Protein AF-A0A1Q7VAV1-F1 (afdb_monomer_lite)

pLDDT: mean 82.02, std 13.09, range [33.97, 98.19]

Radius of gyration: 19.64 Å; chains: 1; bounding box: 56×36×58 Å

Sequence (226 aa):
MKAYGKPTGQYEFQTQENGAQVTVKNLSYRGRVNGVVKSADFTMRNGKASRIEFWIQGDPGPTCLGYTCEPQSARAVFRELGKPKNMTANTDVICYQSEDGKSFLSAYLGHHGEADIDVAFLSDFPNCLHKTASTTKNSLSEWKTSESIHLGSSEEEVVKVYGKPTREEPVNAAKCCKYMIPGSRKGDHLPDFGQKVLFYEGMELHQTGFGIRNGRVSFIWISDSE

Secondary structure (DSSP, 8-state):
--SS-S-SEEEEEEEEETTEEEEEEEEEEEEEETTEEEEEEEEEETTEEEEEEEE-SPP---S-STT-PSS-BHHHHHHHH---TT--TT--EEEEEETTS--EEEEEEPTT-SSBEEEEEEESS---SSSPPEEESS-GGG-B-TT--BTT-BHHHHHHHH-S-SEEEE--HHHHHHHHSTT--TTPPPP---SEEEEEE-SSSEEEEEEEETTEEEEEEEEE--

Foldseek 3Di:
DPPFDAFPDKDWDWDDDPNDIKIWIKGWGWDDDPLQTKIWIFIDIPNHTDDIDIDSAWFLDFCDWQQLHVQGFLVSVCVQFNDDPPDDFPDQKAKAAEPVRQKIKMFGDDPVTRTGTQKIKIFRDQQEDPDDHDYGPDDSQCIAGPQRAGFFAFPVSRCSNGNQAPDKDFDDCVVCNVPGRHPDDPPDDDDPQATMWRWRRDPAQWIWIFGDHPRTGRMIMTGRHD

Structure (mmCIF, N/CA/C/O backbone):
data_AF-A0A1Q7VAV1-F1
#
_entry.id   AF-A0A1Q7VAV1-F1
#
loop_
_atom_site.group_PDB
_atom_site.id
_atom_site.type_symbol
_atom_site.label_atom_id
_atom_site.label_alt_id
_atom_site.label_comp_id
_atom_site.label_asym_id
_atom_site.label_entity_id
_atom_site.label_seq_id
_atom_site.pdbx_PDB_ins_code
_atom_site.Cartn_x
_atom_site.Cartn_y
_atom_site.Cartn_z
_atom_site.occupancy
_atom_site.B_iso_or_equiv
_atom_site.auth_seq_id
_atom_site.auth_comp_id
_atom_site.auth_asym_id
_atom_site.auth_atom_id
_atom_site.pdbx_PDB_model_num
ATOM 1 N N . MET A 1 1 ? 4.861 0.489 -35.550 1.00 33.97 1 MET A N 1
ATOM 2 C CA . MET A 1 1 ? 4.140 0.132 -34.309 1.00 33.97 1 MET A CA 1
ATOM 3 C C . MET A 1 1 ? 5.160 0.179 -33.171 1.00 33.97 1 MET A C 1
ATOM 5 O O . MET A 1 1 ? 6.090 -0.616 -33.202 1.00 33.97 1 MET A O 1
ATOM 9 N N . LYS A 1 2 ? 5.112 1.166 -32.261 1.00 39.75 2 LYS A N 1
ATOM 10 C CA . LYS A 1 2 ? 6.021 1.199 -31.096 1.00 39.75 2 LYS A CA 1
ATOM 11 C C . LYS A 1 2 ? 5.533 0.125 -30.123 1.00 39.75 2 LYS A C 1
ATOM 13 O O . LYS A 1 2 ? 4.529 0.340 -29.460 1.00 39.75 2 LYS A O 1
ATOM 18 N N . ALA A 1 3 ? 6.175 -1.043 -30.126 1.00 49.41 3 ALA A N 1
ATOM 19 C CA . ALA A 1 3 ? 5.752 -2.192 -29.318 1.00 49.41 3 ALA A CA 1
ATOM 20 C C . ALA A 1 3 ? 5.758 -1.892 -27.808 1.00 49.41 3 ALA A C 1
ATOM 22 O O . ALA A 1 3 ? 4.982 -2.475 -27.061 1.00 49.41 3 ALA A O 1
ATOM 23 N N . TYR A 1 4 ? 6.581 -0.932 -27.387 1.00 55.72 4 TYR A N 1
ATOM 24 C CA . TYR A 1 4 ? 6.646 -0.425 -26.026 1.00 55.72 4 TYR A CA 1
ATOM 25 C C . TYR A 1 4 ? 6.473 1.101 -26.060 1.00 55.72 4 TYR A C 1
ATOM 27 O O . TYR A 1 4 ? 6.997 1.766 -26.958 1.00 55.72 4 TYR A O 1
ATOM 35 N N . GLY A 1 5 ? 5.662 1.640 -25.145 1.00 64.62 5 GLY A N 1
ATOM 36 C CA . GLY A 1 5 ? 5.336 3.066 -25.043 1.00 64.62 5 GLY A CA 1
ATOM 37 C C . GLY A 1 5 ? 6.511 3.918 -24.547 1.00 64.62 5 GLY A C 1
ATOM 38 O O . GLY A 1 5 ? 7.640 3.782 -25.012 1.00 64.62 5 GLY A O 1
ATOM 39 N N . LYS A 1 6 ? 6.261 4.841 -23.612 1.00 70.06 6 LYS A N 1
ATOM 40 C CA . LYS A 1 6 ? 7.357 5.498 -22.879 1.00 70.06 6 LYS A CA 1
ATOM 41 C C . LYS A 1 6 ? 7.947 4.504 -21.862 1.00 70.06 6 LYS A C 1
ATOM 43 O O . LYS A 1 6 ? 7.171 3.732 -21.301 1.00 70.06 6 LYS A O 1
ATOM 48 N N . PRO A 1 7 ? 9.274 4.494 -21.641 1.00 67.69 7 PRO A N 1
ATOM 49 C CA . PRO A 1 7 ? 9.871 3.687 -20.581 1.00 67.69 7 PRO A CA 1
ATOM 50 C C . PRO A 1 7 ? 9.333 4.131 -19.217 1.00 67.69 7 PRO A C 1
ATOM 52 O O . PRO A 1 7 ? 9.108 5.323 -18.998 1.00 67.69 7 PRO A O 1
ATOM 55 N N . THR A 1 8 ? 9.110 3.166 -18.329 1.00 67.38 8 THR A N 1
ATOM 56 C CA . THR A 1 8 ? 8.701 3.388 -16.936 1.00 67.38 8 THR A CA 1
ATOM 57 C C . THR A 1 8 ? 9.896 3.666 -16.032 1.00 67.38 8 THR A C 1
ATOM 59 O O . THR A 1 8 ? 9.733 4.307 -15.004 1.00 67.38 8 THR A O 1
ATOM 62 N N . GLY A 1 9 ? 11.096 3.238 -16.437 1.00 67.12 9 GLY A N 1
ATOM 63 C CA . GLY A 1 9 ? 12.355 3.550 -15.768 1.00 67.12 9 GLY A CA 1
ATOM 64 C C . GLY A 1 9 ? 13.461 3.832 -16.781 1.00 67.12 9 GLY A C 1
ATOM 65 O O . GLY A 1 9 ? 13.493 3.251 -17.870 1.00 67.12 9 GLY A O 1
ATOM 66 N N . GLN A 1 10 ? 14.361 4.752 -16.442 1.00 81.69 10 GLN A N 1
ATOM 67 C CA . GLN A 1 10 ? 15.530 5.060 -17.257 1.00 81.69 10 GLN A CA 1
ATOM 68 C C . GLN A 1 10 ? 16.714 5.402 -16.357 1.00 81.69 10 GLN A C 1
ATOM 70 O O . GLN A 1 10 ? 16.634 6.331 -15.558 1.00 81.69 10 GLN A O 1
ATOM 75 N N . TYR A 1 11 ? 17.833 4.717 -16.575 1.00 79.75 11 TYR A N 1
ATOM 76 C CA . TYR A 1 11 ? 19.111 5.044 -15.950 1.00 79.75 11 TYR A CA 1
ATOM 77 C C . TYR A 1 11 ? 20.219 5.068 -17.003 1.00 79.75 11 TYR A C 1
ATOM 79 O O . TYR A 1 11 ? 20.216 4.270 -17.941 1.00 79.75 11 TYR A O 1
ATOM 87 N N . GLU A 1 12 ? 21.157 6.000 -16.871 1.00 87.69 12 GLU A N 1
ATOM 88 C CA . GLU A 1 12 ? 22.271 6.177 -17.800 1.00 87.69 12 GLU A CA 1
ATOM 89 C C . GLU A 1 12 ? 23.566 6.399 -17.024 1.00 87.69 12 GLU A C 1
ATOM 91 O O . GLU A 1 12 ? 23.600 7.175 -16.070 1.00 87.69 12 GLU A O 1
ATOM 96 N N . PHE A 1 13 ? 24.629 5.718 -17.444 1.00 83.25 13 PHE A N 1
ATOM 97 C CA . PHE A 1 13 ? 25.954 5.840 -16.854 1.00 83.25 13 PHE A CA 1
ATOM 98 C C . PHE A 1 13 ? 27.049 5.647 -17.906 1.00 83.25 13 PHE A C 1
ATOM 100 O O . PHE A 1 13 ? 26.834 5.088 -18.983 1.00 83.25 13 PHE A O 1
ATOM 107 N N . GLN A 1 14 ? 28.248 6.131 -17.589 1.00 89.12 14 GLN A N 1
ATOM 108 C CA . GLN A 1 14 ? 29.440 5.952 -18.414 1.00 89.12 14 GLN A CA 1
ATOM 109 C C . GLN A 1 14 ? 30.308 4.847 -17.811 1.00 89.12 14 GLN A C 1
ATOM 111 O O . GLN A 1 14 ? 30.524 4.822 -16.602 1.00 89.12 14 GLN A O 1
ATOM 116 N N . THR A 1 15 ? 30.833 3.960 -18.649 1.00 88.25 15 THR A N 1
ATOM 117 C CA . THR A 1 15 ? 31.803 2.927 -18.256 1.00 88.25 15 THR A CA 1
ATOM 118 C C . THR A 1 15 ? 32.971 2.889 -19.244 1.00 88.25 15 THR A C 1
ATOM 120 O O . THR A 1 15 ? 32.891 3.484 -20.320 1.00 88.25 15 THR A O 1
ATOM 123 N N . GLN A 1 16 ? 34.070 2.222 -18.893 1.00 86.38 16 GLN A N 1
ATOM 124 C CA . GLN A 1 16 ? 35.181 1.963 -19.810 1.00 86.38 16 GLN A CA 1
ATOM 125 C C . GLN A 1 16 ? 35.197 0.496 -20.226 1.00 86.38 16 GLN A C 1
ATOM 127 O O . GLN A 1 16 ? 35.237 -0.396 -19.384 1.00 86.38 16 GLN A O 1
ATOM 132 N N . GLU A 1 17 ? 35.225 0.248 -21.532 1.00 82.19 17 GLU A N 1
ATOM 133 C CA . GLU A 1 17 ? 35.364 -1.092 -22.099 1.00 82.19 17 GLU A CA 1
ATOM 134 C C . GLU A 1 17 ? 36.437 -1.067 -23.180 1.00 82.19 17 GLU A C 1
ATOM 136 O O . GLU A 1 17 ? 36.396 -0.242 -24.092 1.00 82.19 17 GLU A O 1
ATOM 141 N N . ASN A 1 18 ? 37.427 -1.957 -23.066 1.00 83.44 18 ASN A N 1
ATOM 142 C CA . ASN A 1 18 ? 38.563 -2.044 -23.990 1.00 83.44 18 ASN A CA 1
ATOM 143 C C . ASN A 1 18 ? 39.273 -0.693 -24.228 1.00 83.44 18 ASN A C 1
ATOM 145 O O . ASN A 1 18 ? 39.683 -0.384 -25.343 1.00 83.44 18 ASN A O 1
ATOM 149 N N . GLY A 1 19 ? 39.393 0.132 -23.181 1.00 83.75 19 GLY A N 1
ATOM 150 C CA . GLY A 1 19 ? 40.042 1.447 -23.248 1.00 83.75 19 GLY A CA 1
ATOM 151 C C . GLY A 1 19 ? 39.206 2.561 -23.893 1.00 83.75 19 GLY A C 1
ATOM 152 O O . GLY A 1 19 ? 39.683 3.690 -23.976 1.00 83.75 19 GLY A O 1
ATOM 153 N N . ALA A 1 20 ? 37.969 2.285 -24.315 1.00 84.50 20 ALA A N 1
ATOM 154 C CA . ALA A 1 20 ? 37.039 3.282 -24.836 1.00 84.50 20 ALA A CA 1
ATOM 155 C C . ALA A 1 20 ? 35.956 3.622 -23.804 1.00 84.50 20 ALA A C 1
ATOM 157 O O . ALA A 1 20 ? 35.483 2.755 -23.067 1.00 84.50 20 ALA A O 1
ATOM 158 N N . GLN A 1 21 ? 35.539 4.887 -23.772 1.00 88.31 21 GLN A N 1
ATOM 159 C CA . GLN A 1 21 ? 34.396 5.316 -22.972 1.00 88.31 21 GLN A CA 1
ATOM 160 C C . GLN A 1 21 ? 33.099 4.893 -23.673 1.00 88.31 21 GLN A C 1
ATOM 162 O O . GLN A 1 21 ? 32.892 5.182 -24.853 1.00 88.31 21 GLN A O 1
ATOM 167 N N . VAL A 1 22 ? 32.238 4.182 -22.951 1.00 88.50 22 VAL A N 1
ATOM 168 C CA . VAL A 1 22 ? 30.972 3.641 -23.446 1.00 88.50 22 VAL A CA 1
ATOM 169 C C . VAL A 1 22 ? 29.837 4.211 -22.613 1.00 88.50 22 VAL A C 1
ATOM 171 O O . VAL A 1 22 ? 29.819 4.080 -21.389 1.00 88.50 22 VAL A O 1
ATOM 174 N N . THR A 1 23 ? 28.854 4.799 -23.291 1.00 90.12 23 THR A N 1
ATOM 175 C CA . THR A 1 23 ? 27.597 5.195 -22.657 1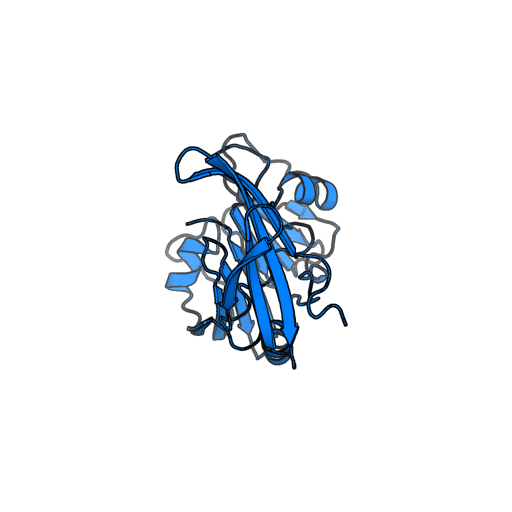.00 90.12 23 THR A CA 1
ATOM 176 C C . THR A 1 23 ? 26.675 3.989 -22.594 1.00 90.12 23 THR A C 1
ATOM 178 O O . THR A 1 23 ? 26.311 3.425 -23.634 1.00 90.12 23 THR A O 1
ATOM 181 N N . VAL A 1 24 ? 26.288 3.609 -21.380 1.00 88.81 24 VAL A N 1
ATOM 182 C CA . VAL A 1 24 ? 25.316 2.551 -21.121 1.00 88.81 24 VAL A CA 1
ATOM 183 C C . VAL A 1 24 ? 24.032 3.189 -20.622 1.00 88.81 24 VAL A C 1
ATOM 185 O O . VAL A 1 24 ? 24.026 3.938 -19.649 1.00 88.81 24 VAL A O 1
ATOM 188 N N . LYS A 1 25 ? 22.928 2.879 -21.294 1.00 89.38 25 LYS A N 1
ATOM 189 C CA . LYS A 1 25 ? 21.596 3.349 -20.933 1.00 89.38 25 LYS A CA 1
ATOM 190 C C . LYS A 1 25 ? 20.668 2.159 -20.767 1.00 89.38 25 LYS A C 1
ATOM 192 O O . LYS A 1 25 ? 20.442 1.430 -21.726 1.00 89.38 25 LYS A O 1
ATOM 197 N N . ASN A 1 26 ? 20.113 1.985 -19.578 1.00 81.88 26 ASN A N 1
ATOM 198 C CA . ASN A 1 26 ? 19.073 1.000 -19.319 1.00 81.88 26 ASN A CA 1
ATOM 199 C C . ASN A 1 26 ? 17.699 1.653 -19.470 1.00 81.88 26 ASN A C 1
ATOM 201 O O . ASN A 1 26 ? 17.439 2.731 -18.929 1.00 81.88 26 ASN A O 1
ATOM 205 N N . LEU A 1 27 ? 16.840 1.005 -20.253 1.00 81.12 27 LEU A N 1
ATOM 206 C CA . LEU A 1 27 ? 15.451 1.387 -20.465 1.00 81.12 27 LEU A CA 1
ATOM 207 C C . LEU A 1 27 ? 14.562 0.262 -19.953 1.00 81.12 27 LEU A C 1
ATOM 209 O O . LEU A 1 27 ? 14.557 -0.819 -20.539 1.00 81.12 27 LEU A O 1
ATOM 213 N N . SER A 1 28 ? 13.789 0.548 -18.915 1.00 73.31 28 SER A N 1
ATOM 214 C CA . SER A 1 28 ? 12.822 -0.388 -18.354 1.00 73.31 28 SER A CA 1
ATOM 215 C C . SER A 1 28 ? 11.433 -0.037 -18.858 1.00 73.31 28 SER A C 1
ATOM 217 O O . SER A 1 28 ? 10.990 1.113 -18.775 1.00 73.31 28 SER A O 1
ATOM 219 N N . TYR A 1 29 ? 10.732 -1.029 -19.389 1.00 73.19 29 TYR A N 1
ATOM 220 C CA . TYR A 1 29 ? 9.358 -0.898 -19.850 1.00 73.19 29 TYR A CA 1
ATOM 221 C C . TYR A 1 29 ? 8.477 -1.855 -19.070 1.00 73.19 29 TYR A C 1
ATOM 223 O O . TYR A 1 29 ? 8.621 -3.062 -19.224 1.00 73.19 29 TYR A O 1
ATOM 231 N N . ARG A 1 30 ? 7.521 -1.329 -18.305 1.00 69.56 30 ARG A N 1
ATOM 232 C CA . ARG A 1 30 ? 6.392 -2.103 -17.783 1.00 69.56 30 ARG A CA 1
ATOM 233 C C . ARG A 1 30 ? 5.191 -1.913 -18.709 1.00 69.56 30 ARG A C 1
ATOM 235 O O . ARG A 1 30 ? 4.861 -0.792 -19.096 1.00 69.56 30 ARG A O 1
ATOM 242 N N . GLY A 1 31 ? 4.546 -3.003 -19.104 1.00 63.12 31 GLY A N 1
ATOM 243 C CA . GLY A 1 31 ? 3.363 -2.951 -19.959 1.00 63.12 31 GLY A CA 1
ATOM 244 C C . GLY A 1 31 ? 2.511 -4.204 -19.839 1.00 63.12 31 GLY A C 1
ATOM 245 O O . GLY A 1 31 ? 2.906 -5.178 -19.210 1.00 63.12 31 GLY A O 1
ATOM 246 N N . ARG A 1 32 ? 1.329 -4.192 -20.460 1.00 59.22 32 ARG A N 1
ATOM 247 C CA . ARG A 1 32 ? 0.442 -5.360 -20.514 1.00 59.22 32 ARG A CA 1
ATOM 248 C C . ARG A 1 32 ? 0.427 -5.951 -21.914 1.00 59.22 32 ARG A C 1
ATOM 250 O O . ARG A 1 32 ? 0.178 -5.238 -22.883 1.00 59.22 32 ARG A O 1
ATOM 257 N N . VAL A 1 33 ? 0.623 -7.262 -22.017 1.00 55.81 33 VAL A N 1
ATOM 258 C CA . VAL A 1 33 ? 0.409 -8.023 -23.254 1.00 55.81 33 VAL A CA 1
ATOM 259 C C . VAL A 1 33 ? -0.588 -9.130 -22.945 1.00 55.81 33 VAL A C 1
ATOM 261 O O . VAL A 1 33 ? -0.292 -10.020 -22.154 1.00 55.81 33 VAL A O 1
ATOM 264 N N . ASN A 1 34 ? -1.775 -9.064 -23.555 1.00 52.69 34 ASN A N 1
ATOM 265 C CA . ASN A 1 34 ? -2.886 -9.996 -23.313 1.00 52.69 34 ASN A CA 1
ATOM 266 C C . ASN A 1 34 ? -3.282 -10.116 -21.828 1.00 52.69 34 ASN A C 1
ATOM 268 O O . ASN A 1 34 ? -3.538 -11.208 -21.336 1.00 52.69 34 ASN A O 1
ATOM 272 N N . GLY A 1 35 ? -3.293 -8.994 -21.100 1.00 49.06 35 GLY A N 1
ATOM 273 C CA . GLY A 1 35 ? -3.663 -8.963 -19.678 1.00 49.06 35 GLY A CA 1
ATOM 274 C C . GLY A 1 35 ? -2.573 -9.439 -18.714 1.00 49.06 35 GLY A C 1
ATOM 275 O O . GLY A 1 35 ? -2.755 -9.325 -17.511 1.00 49.06 35 GLY A O 1
ATOM 276 N N . VAL A 1 36 ? -1.428 -9.905 -19.219 1.00 49.44 36 VAL A N 1
ATOM 277 C CA . VAL A 1 36 ? -0.262 -10.252 -18.399 1.00 49.44 36 VAL A CA 1
ATOM 278 C C . VAL A 1 36 ? 0.687 -9.064 -18.374 1.00 49.44 36 VAL A C 1
ATOM 280 O O . VAL A 1 36 ? 1.053 -8.537 -19.433 1.00 49.44 36 VAL A O 1
ATOM 283 N N . VAL A 1 37 ? 1.072 -8.637 -17.174 1.00 55.97 37 VAL A N 1
ATOM 284 C CA . VAL A 1 37 ? 2.112 -7.625 -17.005 1.00 55.97 37 VAL A CA 1
ATOM 285 C C . VAL A 1 37 ? 3.440 -8.238 -17.426 1.00 55.97 37 VAL A C 1
ATOM 287 O O . VAL A 1 37 ? 3.795 -9.338 -17.017 1.00 55.97 37 VAL A O 1
ATOM 290 N N . LYS A 1 38 ? 4.140 -7.542 -18.314 1.00 64.81 38 LYS A N 1
ATOM 291 C CA . LYS A 1 38 ? 5.472 -7.899 -18.782 1.00 64.81 38 LYS A CA 1
ATOM 292 C C . LYS A 1 38 ? 6.376 -6.713 -18.530 1.00 64.81 38 LYS A C 1
ATOM 294 O O . LYS A 1 38 ? 6.024 -5.591 -18.916 1.00 64.81 38 LYS A O 1
ATOM 299 N N . SER A 1 39 ? 7.534 -6.965 -17.938 1.00 71.25 39 SER A N 1
ATOM 300 C CA . SER A 1 39 ? 8.632 -6.014 -17.998 1.00 71.25 39 SER A CA 1
ATOM 301 C C . SER A 1 39 ? 9.635 -6.437 -19.064 1.00 71.25 39 SER A C 1
ATOM 303 O O . SER A 1 39 ? 9.854 -7.621 -19.337 1.00 71.25 39 SER A O 1
ATOM 305 N N . ALA A 1 40 ? 10.189 -5.440 -19.737 1.00 76.94 40 ALA A N 1
ATOM 306 C CA . ALA A 1 40 ? 11.287 -5.614 -20.662 1.00 76.94 40 ALA A CA 1
ATOM 307 C C . ALA A 1 40 ? 12.355 -4.574 -20.348 1.00 76.94 40 ALA A C 1
ATOM 309 O O . ALA A 1 40 ? 12.062 -3.375 -20.347 1.00 76.94 40 ALA A O 1
ATOM 310 N N . ASP A 1 41 ? 13.576 -5.038 -20.122 1.00 81.12 41 ASP A N 1
ATOM 311 C CA . ASP A 1 41 ? 14.738 -4.186 -19.917 1.00 81.12 41 ASP A CA 1
ATOM 312 C C . ASP A 1 41 ? 15.617 -4.215 -21.161 1.00 81.12 41 ASP A C 1
ATOM 314 O O . ASP A 1 41 ? 15.970 -5.275 -21.683 1.00 81.12 41 ASP A O 1
ATOM 318 N N . PHE A 1 42 ? 15.969 -3.031 -21.650 1.00 86.00 42 PHE A N 1
ATOM 319 C CA . PHE A 1 42 ? 16.868 -2.856 -22.781 1.00 86.00 42 PHE A CA 1
ATOM 320 C C . PHE A 1 42 ? 18.131 -2.161 -22.300 1.00 86.00 42 PHE A C 1
ATOM 322 O O . PHE A 1 42 ? 18.100 -0.984 -21.935 1.00 86.00 42 PHE A O 1
ATOM 329 N N . THR A 1 43 ? 19.261 -2.858 -22.374 1.00 88.44 43 THR A N 1
ATOM 330 C CA . THR A 1 43 ? 20.572 -2.235 -22.195 1.00 88.44 43 THR A CA 1
ATOM 331 C C . THR A 1 43 ? 21.054 -1.712 -23.537 1.00 88.44 43 THR A C 1
ATOM 333 O O . THR A 1 43 ? 21.416 -2.474 -24.441 1.00 88.44 43 THR A O 1
ATOM 336 N N . MET A 1 44 ? 21.092 -0.39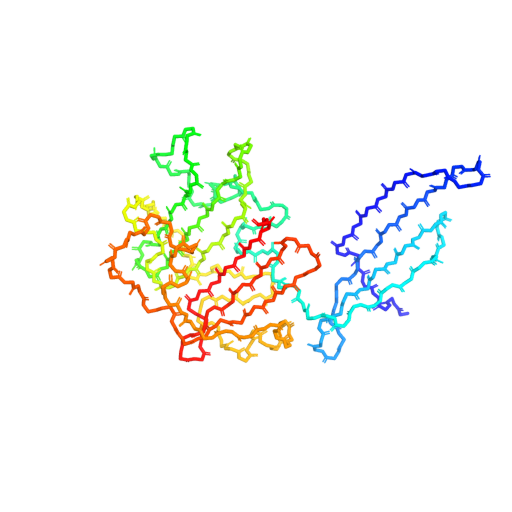5 -23.667 1.00 90.69 44 MET A N 1
ATOM 337 C CA . MET A 1 44 ? 21.612 0.320 -24.820 1.00 90.69 44 MET A CA 1
ATOM 338 C C . MET A 1 44 ? 23.085 0.665 -24.589 1.00 90.69 44 MET A C 1
ATOM 340 O O . MET A 1 44 ? 23.431 1.256 -23.572 1.00 90.69 44 MET A O 1
ATOM 344 N N . ARG A 1 45 ? 23.949 0.349 -25.551 1.00 88.88 45 ARG A N 1
ATOM 345 C CA . ARG A 1 45 ? 25.362 0.744 -25.589 1.00 88.88 45 ARG A CA 1
ATOM 346 C C . ARG A 1 45 ? 25.587 1.652 -26.781 1.00 88.88 45 ARG A C 1
ATOM 348 O O . ARG A 1 45 ? 25.317 1.247 -27.912 1.00 88.88 45 ARG A O 1
ATOM 355 N N . ASN A 1 46 ? 26.036 2.883 -26.538 1.00 86.88 46 ASN A N 1
ATOM 356 C CA . ASN A 1 46 ? 26.246 3.895 -27.582 1.00 86.88 46 ASN A CA 1
ATOM 357 C C . ASN A 1 46 ? 25.037 4.015 -28.538 1.00 86.88 46 ASN A C 1
ATOM 359 O O . ASN A 1 46 ? 25.174 4.036 -29.761 1.00 86.88 46 ASN A O 1
ATOM 363 N N . GLY A 1 47 ? 23.828 4.006 -27.966 1.00 83.00 47 GLY A N 1
ATOM 364 C CA . GLY A 1 47 ? 22.568 4.113 -28.708 1.00 83.00 47 GLY A CA 1
ATOM 365 C C . GLY A 1 47 ? 22.073 2.829 -29.390 1.00 83.00 47 GLY A C 1
ATOM 366 O O . GLY A 1 47 ? 21.022 2.870 -30.026 1.00 83.00 47 GLY A O 1
ATOM 367 N N . LYS A 1 48 ? 22.760 1.687 -29.250 1.00 87.31 48 LYS A N 1
ATOM 368 C CA . LYS A 1 48 ? 22.342 0.391 -2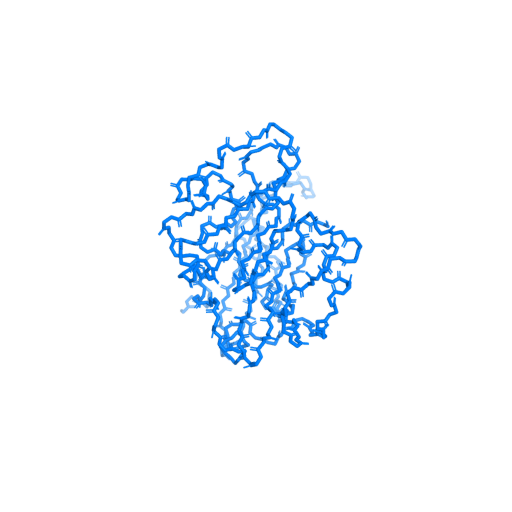9.821 1.00 87.31 48 LYS A CA 1
ATOM 369 C C . LYS A 1 48 ? 21.947 -0.605 -28.737 1.00 87.31 48 LYS A C 1
ATOM 371 O O . LYS A 1 48 ? 22.642 -0.717 -27.734 1.00 87.31 48 LYS A O 1
ATOM 376 N N . ALA A 1 49 ? 20.867 -1.356 -28.945 1.00 86.19 49 ALA A N 1
ATOM 377 C CA . ALA A 1 49 ? 20.481 -2.423 -28.024 1.00 86.19 49 ALA A CA 1
ATOM 378 C C . ALA A 1 49 ? 21.568 -3.509 -28.000 1.00 86.19 49 ALA A C 1
ATOM 380 O O . ALA A 1 49 ? 21.969 -4.019 -29.043 1.00 86.19 49 ALA A O 1
ATOM 381 N N . SER A 1 50 ? 22.050 -3.823 -26.803 1.00 89.38 50 SER A N 1
ATOM 382 C CA . SER A 1 50 ? 23.118 -4.799 -26.557 1.00 89.38 50 SER A CA 1
ATOM 383 C C . SER A 1 50 ? 22.652 -5.994 -25.732 1.00 89.38 50 SER A C 1
ATOM 385 O O . SER A 1 50 ? 23.208 -7.079 -25.858 1.00 89.38 50 SER A O 1
ATOM 387 N N . ARG A 1 51 ? 21.604 -5.805 -24.925 1.00 84.75 51 ARG A N 1
ATOM 388 C CA . ARG A 1 51 ? 20.924 -6.847 -24.159 1.00 84.75 51 ARG A CA 1
ATOM 389 C C . ARG A 1 51 ? 19.445 -6.499 -24.086 1.00 84.75 51 ARG A C 1
ATOM 391 O O . ARG A 1 51 ? 19.100 -5.324 -23.947 1.00 84.75 51 ARG A O 1
ATOM 398 N N . ILE A 1 52 ? 18.604 -7.518 -24.208 1.00 84.19 52 ILE A N 1
ATOM 399 C CA . ILE A 1 52 ? 17.165 -7.424 -23.980 1.00 84.19 52 ILE A CA 1
ATOM 400 C C . ILE A 1 52 ? 16.814 -8.528 -22.996 1.00 84.19 52 ILE A C 1
ATOM 402 O O . ILE A 1 52 ? 17.080 -9.698 -23.274 1.00 84.19 52 ILE A O 1
ATOM 406 N N . GLU A 1 53 ? 16.236 -8.155 -21.866 1.00 75.81 53 GLU A N 1
ATOM 407 C CA . GLU A 1 53 ? 15.713 -9.094 -20.882 1.00 75.81 53 GLU A CA 1
ATOM 408 C C . GLU A 1 53 ? 14.202 -8.972 -20.854 1.00 75.81 53 GLU A C 1
ATOM 410 O O . GLU A 1 53 ? 13.658 -7.875 -20.747 1.00 75.81 53 GLU A O 1
ATOM 415 N N . PHE A 1 54 ? 13.524 -10.106 -21.003 1.00 71.38 54 PHE A N 1
ATOM 416 C CA . PHE A 1 54 ? 12.081 -10.185 -20.860 1.00 71.38 54 PHE A CA 1
ATOM 417 C C . PHE A 1 54 ? 11.779 -10.900 -19.564 1.00 71.38 54 PHE A C 1
ATOM 419 O O . PHE A 1 54 ? 12.094 -12.083 -19.418 1.00 71.38 54 PHE A O 1
ATOM 426 N N . TRP A 1 55 ? 11.101 -10.207 -18.666 1.00 61.06 55 TRP A N 1
ATOM 427 C CA . TRP A 1 55 ? 10.603 -10.821 -17.457 1.00 61.06 55 TRP A CA 1
ATOM 428 C C . TRP A 1 55 ? 9.120 -11.096 -17.651 1.00 61.06 55 TRP A C 1
ATOM 430 O O . TRP A 1 55 ? 8.299 -10.211 -17.902 1.00 61.06 55 TRP A O 1
ATOM 440 N N . ILE A 1 56 ? 8.798 -12.383 -17.577 1.00 57.47 56 ILE A N 1
ATOM 441 C CA . ILE A 1 56 ? 7.429 -12.881 -17.413 1.00 57.47 56 ILE A CA 1
ATOM 442 C C . ILE A 1 56 ? 7.160 -13.113 -15.913 1.00 57.47 56 ILE A C 1
ATOM 444 O O . ILE A 1 56 ? 6.164 -13.732 -15.547 1.00 57.47 56 ILE A O 1
ATOM 448 N N . GLN A 1 57 ? 8.070 -12.667 -15.036 1.00 52.31 57 GLN A N 1
ATOM 449 C CA . GLN A 1 57 ? 7.808 -12.618 -13.603 1.00 52.31 57 GLN A CA 1
ATOM 450 C C . GLN A 1 57 ? 6.616 -11.690 -13.361 1.00 52.31 57 GLN A C 1
ATOM 452 O O . GLN A 1 57 ? 6.438 -10.710 -14.088 1.00 52.31 57 GLN A O 1
ATOM 457 N N . GLY A 1 58 ? 5.764 -12.080 -12.406 1.00 55.62 58 GLY A N 1
ATOM 458 C CA . GLY A 1 58 ? 4.555 -11.341 -12.053 1.00 55.62 58 GLY A CA 1
ATOM 459 C C . GLY A 1 58 ? 4.869 -9.869 -11.812 1.00 55.62 58 GLY A C 1
ATOM 460 O O . GLY A 1 58 ? 5.996 -9.526 -11.454 1.00 55.62 58 GLY A O 1
ATOM 461 N N . ASP A 1 59 ? 3.889 -8.998 -12.060 1.00 66.31 59 ASP A N 1
ATOM 462 C CA . ASP A 1 59 ? 4.025 -7.585 -11.706 1.00 66.31 59 ASP A CA 1
ATOM 463 C C . ASP A 1 59 ? 4.532 -7.504 -10.256 1.00 66.31 59 ASP A C 1
ATOM 465 O O . ASP A 1 59 ? 3.933 -8.165 -9.409 1.00 66.31 59 ASP A O 1
ATOM 469 N N . PRO A 1 60 ? 5.602 -6.752 -9.939 1.00 68.38 60 PRO A N 1
ATOM 470 C CA . PRO A 1 60 ? 6.037 -6.571 -8.551 1.00 68.38 60 PRO A CA 1
ATOM 471 C C . PRO A 1 60 ? 4.967 -5.884 -7.692 1.00 68.38 60 PRO A C 1
ATOM 473 O O . PRO A 1 60 ? 5.094 -5.826 -6.475 1.00 68.38 60 PRO A O 1
ATOM 476 N N . GLY A 1 61 ? 3.896 -5.404 -8.325 1.00 77.38 61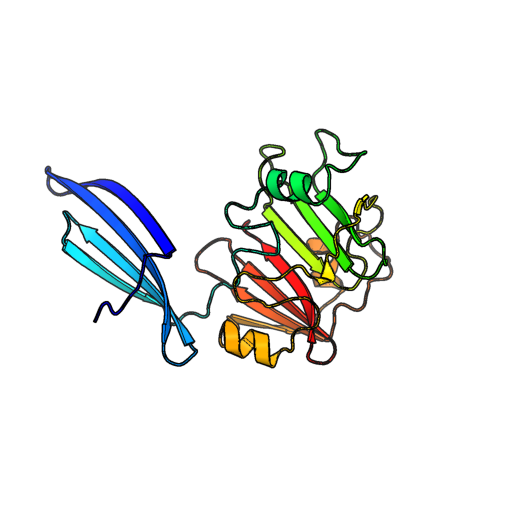 GLY A N 1
ATOM 477 C CA . GLY A 1 61 ? 2.784 -4.753 -7.679 1.00 77.38 61 GLY A CA 1
ATOM 478 C C . GLY A 1 61 ? 2.816 -3.244 -7.914 1.00 77.38 61 GLY A C 1
ATOM 479 O O . GLY A 1 61 ? 3.634 -2.723 -8.687 1.00 77.38 61 GLY A O 1
ATOM 480 N N . PRO A 1 62 ? 1.865 -2.530 -7.303 1.00 83.62 62 PRO A N 1
ATOM 481 C CA . PRO A 1 62 ? 1.797 -1.082 -7.351 1.00 83.62 62 PRO A CA 1
ATOM 482 C C . PRO A 1 62 ? 3.006 -0.424 -6.685 1.00 83.62 62 PRO A C 1
ATOM 484 O O . PRO A 1 62 ? 3.356 -0.739 -5.558 1.00 83.62 62 PRO A O 1
ATOM 487 N N . THR A 1 63 ? 3.540 0.610 -7.325 1.00 79.31 63 THR A N 1
ATOM 488 C CA . THR A 1 63 ? 4.564 1.498 -6.742 1.00 79.31 63 THR A CA 1
ATOM 489 C C . THR A 1 63 ? 3.959 2.748 -6.088 1.00 79.31 63 THR A C 1
ATOM 491 O O . THR A 1 63 ? 4.658 3.690 -5.722 1.00 79.31 63 THR A O 1
ATOM 494 N N . CYS A 1 64 ? 2.627 2.793 -6.001 1.00 81.94 64 CYS A N 1
ATOM 495 C CA . CYS A 1 64 ? 1.845 3.921 -5.515 1.00 81.94 64 CYS A CA 1
ATOM 496 C C . CYS A 1 64 ? 0.651 3.432 -4.704 1.00 81.94 64 CYS A C 1
ATOM 498 O O . CYS A 1 64 ? -0.089 2.556 -5.153 1.00 81.94 64 CYS A O 1
ATOM 500 N N . LEU A 1 65 ? 0.376 4.101 -3.586 1.00 85.94 65 LEU A N 1
ATOM 501 C CA . LEU A 1 65 ? -0.892 3.987 -2.872 1.00 85.94 65 LEU A CA 1
ATOM 502 C C . LEU A 1 65 ? -1.363 5.365 -2.414 1.00 85.94 65 LEU A C 1
ATOM 504 O O . LEU A 1 65 ? -0.789 5.981 -1.519 1.00 85.94 65 LEU A O 1
ATOM 508 N N . GLY A 1 66 ? -2.404 5.884 -3.064 1.00 87.25 66 GLY A N 1
ATOM 509 C CA . GLY A 1 66 ? -2.813 7.272 -2.877 1.00 87.25 66 GLY A CA 1
ATOM 510 C C . GLY A 1 66 ? -1.663 8.221 -3.216 1.00 87.25 66 GLY A C 1
ATOM 511 O O . GLY A 1 66 ? -1.338 8.408 -4.386 1.00 87.25 66 GLY A O 1
ATOM 512 N N . TYR A 1 67 ? -1.041 8.800 -2.190 1.00 81.31 67 TYR A N 1
ATOM 513 C CA . TYR A 1 67 ? 0.047 9.771 -2.341 1.00 81.31 67 TYR A CA 1
ATOM 514 C C . TYR A 1 67 ? 1.433 9.220 -1.968 1.00 81.31 67 TYR A C 1
ATOM 516 O O . TYR A 1 67 ? 2.408 9.971 -2.000 1.00 81.31 67 TYR A O 1
ATOM 524 N N . THR A 1 68 ? 1.544 7.927 -1.643 1.00 75.38 68 THR A N 1
ATOM 525 C CA . THR A 1 68 ? 2.821 7.238 -1.375 1.00 75.38 68 THR A CA 1
ATOM 526 C C . THR A 1 68 ? 3.375 6.610 -2.658 1.00 75.38 68 THR A C 1
ATOM 528 O O . THR A 1 68 ? 3.456 5.393 -2.781 1.00 75.38 68 THR A O 1
ATOM 531 N N . CYS A 1 69 ? 3.669 7.434 -3.662 1.00 71.62 69 CYS A N 1
ATOM 532 C CA . CYS A 1 69 ? 4.278 6.983 -4.919 1.00 71.62 69 CYS A CA 1
ATOM 533 C C . CYS A 1 69 ? 5.799 6.980 -4.844 1.00 71.62 69 CYS A C 1
ATOM 535 O O . CYS A 1 69 ? 6.339 7.921 -4.280 1.00 71.62 69 CYS A O 1
ATOM 537 N N . GLU A 1 70 ? 6.465 6.018 -5.486 1.00 64.94 70 GLU A N 1
ATOM 538 C CA . GLU A 1 70 ? 7.928 5.982 -5.619 1.00 64.94 70 GLU A CA 1
ATOM 539 C C . GLU A 1 70 ? 8.527 7.267 -6.250 1.00 64.94 70 GLU A C 1
ATOM 541 O O . GLU A 1 70 ? 8.079 7.693 -7.324 1.00 64.94 70 GLU A O 1
ATOM 546 N N . PRO A 1 71 ? 9.569 7.874 -5.635 1.00 63.47 71 PRO A N 1
ATOM 547 C CA . PRO A 1 71 ? 10.084 7.573 -4.293 1.00 63.47 71 PRO A CA 1
ATOM 548 C C . PRO A 1 71 ? 9.060 7.961 -3.216 1.00 63.47 71 PRO A C 1
ATOM 550 O O . PRO A 1 71 ? 8.614 9.114 -3.172 1.00 63.47 71 PRO A O 1
ATOM 553 N N . GLN A 1 72 ? 8.674 6.998 -2.365 1.00 72.00 72 GLN A N 1
ATOM 554 C CA . GLN A 1 72 ? 7.570 7.181 -1.422 1.00 72.00 72 GLN A CA 1
ATOM 555 C C . GLN A 1 72 ? 7.895 8.306 -0.445 1.00 72.00 72 GLN A C 1
ATOM 557 O O . GLN A 1 72 ? 8.776 8.171 0.395 1.00 72.00 72 GLN A O 1
ATOM 562 N N . SER A 1 73 ? 7.175 9.428 -0.536 1.00 77.44 73 SER A N 1
ATOM 563 C CA . SER A 1 73 ? 7.509 10.611 0.254 1.00 77.44 73 SER A CA 1
ATOM 564 C C . SER A 1 73 ? 6.526 10.883 1.387 1.00 77.44 73 SER A C 1
ATOM 566 O O . SER A 1 73 ? 5.352 11.194 1.159 1.00 77.44 73 SER A O 1
ATOM 568 N N . ALA A 1 74 ? 7.038 10.928 2.617 1.00 82.69 74 ALA A N 1
ATOM 569 C CA . ALA A 1 74 ? 6.279 11.371 3.785 1.00 82.69 74 ALA A CA 1
ATOM 570 C C . ALA A 1 74 ? 5.782 12.816 3.631 1.00 82.69 74 ALA A C 1
ATOM 572 O O . ALA A 1 74 ? 4.681 13.152 4.069 1.00 82.69 74 ALA A O 1
ATOM 573 N N . ARG A 1 75 ? 6.529 13.673 2.919 1.00 83.50 75 ARG A N 1
ATOM 574 C CA . ARG A 1 75 ? 6.105 15.054 2.627 1.00 83.50 75 ARG A CA 1
ATOM 575 C C . ARG A 1 75 ? 4.844 15.110 1.772 1.00 83.50 75 ARG A C 1
ATOM 577 O O . ARG A 1 75 ? 4.009 15.986 1.999 1.00 83.50 75 ARG A O 1
ATOM 584 N N . ALA A 1 76 ? 4.702 14.206 0.801 1.00 84.12 76 ALA A N 1
ATOM 585 C CA . ALA A 1 76 ? 3.493 14.126 -0.013 1.00 84.12 76 ALA A CA 1
ATOM 586 C C . ALA A 1 76 ? 2.290 13.741 0.858 1.00 84.12 76 ALA A C 1
ATOM 588 O O . ALA A 1 76 ? 1.264 14.412 0.801 1.00 84.12 76 ALA A O 1
ATOM 589 N N . VAL A 1 77 ? 2.454 12.756 1.746 1.00 88.00 77 VAL A N 1
ATOM 590 C CA . VAL A 1 77 ? 1.416 12.367 2.712 1.00 88.00 77 VAL A CA 1
ATOM 591 C C . VAL A 1 77 ? 1.057 13.519 3.653 1.00 88.00 77 VAL A C 1
ATOM 593 O O . VAL A 1 77 ? -0.122 13.803 3.843 1.00 88.00 77 VAL A O 1
ATOM 596 N N . PHE A 1 78 ? 2.040 14.240 4.201 1.00 89.88 78 PHE A N 1
ATOM 597 C CA . PHE A 1 78 ? 1.789 15.365 5.111 1.00 89.88 78 PHE A CA 1
ATOM 598 C C . PHE A 1 78 ? 1.075 16.537 4.451 1.00 89.88 78 PHE A C 1
ATOM 600 O O . PHE A 1 78 ? 0.298 17.218 5.117 1.00 89.88 78 PHE A O 1
ATOM 607 N N . ARG A 1 79 ? 1.328 16.790 3.164 1.00 88.44 79 ARG A N 1
ATOM 608 C CA . ARG A 1 79 ? 0.617 17.836 2.425 1.00 88.44 79 ARG A CA 1
ATOM 609 C C . ARG A 1 79 ? -0.876 17.528 2.325 1.00 88.44 79 ARG A C 1
ATOM 611 O O . ARG A 1 79 ? -1.681 18.443 2.452 1.00 88.44 79 ARG A O 1
ATOM 618 N N . GLU A 1 80 ? -1.224 16.261 2.131 1.00 89.50 80 GLU A N 1
ATOM 619 C CA . GLU A 1 80 ? -2.609 15.843 1.902 1.00 89.50 80 GLU A CA 1
ATOM 620 C C . GLU A 1 80 ? -3.359 15.541 3.200 1.00 89.50 80 GLU A C 1
ATOM 622 O O . GLU A 1 80 ? -4.518 15.914 3.347 1.00 89.50 80 GLU A O 1
ATOM 627 N N . LEU A 1 81 ? -2.709 14.875 4.157 1.00 91.12 81 LEU A N 1
ATOM 628 C CA . LEU A 1 81 ? -3.337 14.420 5.402 1.00 91.12 81 LEU A CA 1
ATOM 629 C C . LEU A 1 81 ? -3.031 15.317 6.609 1.00 91.12 81 LEU A C 1
ATOM 631 O O . LEU A 1 81 ? -3.620 15.136 7.674 1.00 91.12 81 LEU A O 1
ATOM 635 N N . GLY A 1 82 ? -2.109 16.270 6.458 1.00 89.50 82 GLY A N 1
ATOM 636 C CA . GLY A 1 82 ? -1.543 17.051 7.555 1.00 89.50 82 GLY A CA 1
ATOM 637 C C . GLY A 1 82 ? -0.431 16.303 8.300 1.00 89.50 82 GLY A C 1
ATOM 638 O O . GLY A 1 82 ? -0.467 15.081 8.454 1.00 89.50 82 GLY A O 1
ATOM 639 N N . LYS A 1 83 ? 0.574 17.035 8.799 1.00 88.44 83 LYS A N 1
ATOM 640 C CA . LYS A 1 83 ? 1.628 16.463 9.659 1.00 88.44 83 LYS A CA 1
ATOM 641 C C . LYS A 1 83 ? 1.025 16.056 11.020 1.00 88.44 83 LYS A C 1
ATOM 643 O O . LYS A 1 83 ? 0.311 16.871 11.614 1.00 88.44 83 LYS A O 1
ATOM 648 N N . PRO A 1 84 ? 1.313 14.852 11.554 1.00 87.12 84 PRO A N 1
ATOM 649 C CA . PRO A 1 84 ? 0.840 14.447 12.875 1.00 87.12 84 PRO A CA 1
ATOM 650 C C . PRO A 1 84 ? 1.338 15.406 13.962 1.00 87.12 84 PRO A C 1
ATOM 652 O O . PRO A 1 84 ? 2.522 15.738 14.013 1.00 87.12 84 PRO A O 1
ATOM 655 N N . LYS A 1 85 ? 0.449 15.834 14.868 1.00 82.31 85 LYS A N 1
ATOM 656 C CA . LYS A 1 85 ? 0.779 16.839 15.902 1.00 82.31 85 LYS A CA 1
ATOM 657 C C . LYS A 1 85 ? 1.859 16.380 16.886 1.00 82.31 85 LYS A C 1
ATOM 659 O O . LYS A 1 85 ? 2.614 17.205 17.383 1.00 82.31 85 LYS A O 1
ATOM 664 N N . ASN A 1 86 ? 1.931 15.077 17.151 1.00 79.62 86 ASN A N 1
ATOM 665 C CA . ASN A 1 86 ? 2.832 14.490 18.148 1.00 79.62 86 ASN A CA 1
ATOM 666 C C . ASN A 1 86 ? 4.122 13.933 17.528 1.00 79.62 86 ASN A C 1
ATOM 668 O O . ASN A 1 86 ? 4.810 13.127 18.151 1.00 79.62 86 ASN A O 1
ATOM 672 N N . MET A 1 87 ? 4.432 14.315 16.288 1.00 83.00 87 MET A N 1
ATOM 673 C CA . MET A 1 87 ? 5.622 13.837 15.601 1.00 83.00 87 MET A CA 1
ATOM 674 C C . MET A 1 87 ? 6.875 14.483 16.206 1.00 83.00 87 MET A C 1
ATOM 676 O O . MET A 1 87 ? 7.027 15.703 16.215 1.00 83.00 87 MET A O 1
ATOM 680 N N . THR A 1 88 ? 7.773 13.646 16.715 1.00 80.56 88 THR A N 1
ATOM 681 C CA . THR A 1 88 ? 9.105 14.017 17.217 1.00 80.56 88 THR A CA 1
ATOM 682 C C . THR A 1 88 ? 10.200 13.558 16.251 1.00 80.56 88 THR A C 1
ATOM 684 O O . THR A 1 88 ? 9.933 12.756 15.356 1.00 80.56 88 THR A O 1
ATOM 687 N N . ALA A 1 89 ? 11.443 13.997 16.470 1.00 75.94 89 ALA A N 1
ATOM 688 C CA . ALA A 1 89 ? 12.604 13.556 15.689 1.00 75.94 89 ALA A CA 1
ATOM 689 C C . ALA A 1 89 ? 12.844 12.030 15.726 1.00 75.94 89 ALA A C 1
ATOM 691 O O . ALA A 1 89 ? 13.467 11.496 14.819 1.00 75.94 89 ALA A O 1
ATOM 692 N N . ASN A 1 90 ? 12.315 11.329 16.738 1.00 76.56 90 ASN A N 1
ATOM 693 C CA . ASN A 1 90 ? 12.448 9.876 16.901 1.00 76.56 90 ASN A CA 1
ATOM 694 C C . ASN A 1 90 ? 11.209 9.108 16.411 1.00 76.56 90 ASN A C 1
ATOM 696 O O . ASN A 1 90 ? 11.008 7.955 16.787 1.00 76.56 90 ASN A O 1
ATOM 700 N N . THR A 1 91 ? 10.325 9.758 15.651 1.00 83.25 91 THR A N 1
ATOM 701 C CA . THR A 1 91 ? 9.126 9.096 15.130 1.00 83.25 91 THR A CA 1
ATOM 702 C C . THR A 1 91 ? 9.525 8.157 14.004 1.00 83.25 91 THR A C 1
ATOM 704 O O . THR A 1 91 ? 9.960 8.605 12.951 1.00 83.25 91 THR A O 1
ATOM 707 N N . ASP A 1 92 ? 9.354 6.863 14.243 1.00 85.88 92 ASP A N 1
ATOM 708 C CA . ASP A 1 92 ? 9.615 5.772 13.304 1.00 85.88 92 ASP A CA 1
ATOM 709 C C . ASP A 1 92 ? 8.397 5.438 12.436 1.00 85.88 92 ASP A C 1
ATOM 711 O O . ASP A 1 92 ? 8.527 4.874 11.355 1.00 85.88 92 ASP A O 1
ATOM 715 N N . VAL A 1 93 ? 7.201 5.788 12.912 1.00 89.44 93 VAL A N 1
ATOM 716 C CA . VAL A 1 93 ? 5.937 5.468 12.256 1.00 89.44 93 VAL A CA 1
ATOM 717 C C . VAL A 1 93 ? 4.918 6.585 12.428 1.00 89.44 93 VAL A C 1
ATOM 719 O O . VAL A 1 93 ? 4.743 7.135 13.519 1.00 89.44 93 VAL A O 1
ATOM 722 N N . ILE A 1 94 ? 4.199 6.885 11.353 1.00 91.12 94 ILE A N 1
ATOM 723 C CA . ILE A 1 94 ? 3.033 7.768 11.360 1.00 91.12 94 ILE A CA 1
ATOM 724 C C . ILE A 1 94 ? 1.761 6.943 11.188 1.00 91.12 94 ILE A C 1
ATOM 726 O O . ILE A 1 94 ? 1.737 5.976 10.434 1.00 91.12 94 ILE A O 1
ATOM 730 N N . CYS A 1 95 ? 0.704 7.334 11.897 1.00 93.56 95 CYS A N 1
ATOM 731 C CA . CYS A 1 95 ? -0.585 6.651 11.902 1.00 93.56 95 CYS A CA 1
ATOM 732 C C . CYS A 1 95 ? -1.697 7.655 11.597 1.00 93.56 95 CYS A C 1
ATOM 734 O O . CYS A 1 95 ? -1.757 8.717 12.225 1.00 93.56 95 CYS A O 1
ATOM 736 N N . TYR A 1 96 ? -2.602 7.299 10.692 1.00 94.88 96 TYR A N 1
ATOM 737 C CA . TYR A 1 96 ? -3.790 8.067 10.344 1.00 94.88 96 TYR A CA 1
ATOM 738 C C . TYR A 1 96 ? -5.043 7.208 10.399 1.00 94.88 96 TYR A C 1
ATOM 740 O O . TYR A 1 96 ? -5.010 6.009 10.125 1.00 94.88 96 TYR A O 1
ATOM 748 N N . GLN A 1 97 ? -6.157 7.862 10.698 1.00 95.69 97 GLN A N 1
ATOM 749 C CA . GLN A 1 97 ? -7.493 7.287 10.634 1.00 95.69 97 GLN A CA 1
ATOM 750 C C . GLN A 1 97 ? -8.420 8.274 9.923 1.00 95.69 97 GLN A C 1
ATOM 752 O O . GLN A 1 97 ? -8.374 9.476 10.197 1.00 95.69 97 GLN A O 1
ATOM 757 N N . SER A 1 98 ? -9.267 7.780 9.023 1.00 95.12 98 SER A N 1
ATOM 758 C CA . SER A 1 98 ? -10.337 8.592 8.437 1.00 95.12 98 SER A CA 1
ATOM 759 C C . SER A 1 98 ? -11.349 9.040 9.490 1.00 95.12 98 SER A C 1
ATOM 761 O O . SER A 1 98 ? -11.586 8.346 10.474 1.00 95.12 98 SER A O 1
ATOM 763 N N . GLU A 1 99 ? -11.968 10.201 9.281 1.00 94.25 99 GLU A N 1
ATOM 764 C CA . GLU A 1 99 ? -12.953 10.778 10.209 1.00 94.25 99 GLU A CA 1
ATOM 765 C C . GLU A 1 99 ? -14.165 9.864 10.468 1.00 94.25 99 GLU A C 1
ATOM 767 O O . GLU A 1 99 ? -14.700 9.848 11.574 1.00 94.25 99 GLU A O 1
ATOM 772 N N . ASP A 1 100 ? -14.553 9.039 9.491 1.00 93.50 100 ASP A N 1
ATOM 773 C CA . ASP A 1 100 ? -15.617 8.037 9.640 1.00 93.50 100 ASP A CA 1
ATOM 774 C C . ASP A 1 100 ? -15.200 6.794 10.449 1.00 93.50 100 ASP A C 1
ATOM 776 O O . ASP A 1 100 ? -16.027 5.929 10.748 1.00 93.50 100 ASP A O 1
ATOM 780 N N . GLY A 1 101 ? -13.915 6.700 10.788 1.00 91.88 101 GLY A N 1
ATOM 781 C CA . GLY A 1 101 ? -13.317 5.628 11.562 1.00 91.88 101 GLY A CA 1
ATOM 782 C C . GLY A 1 101 ? -13.152 4.297 10.829 1.00 91.88 101 GLY A C 1
ATOM 783 O O . GLY A 1 101 ? -12.861 3.308 11.500 1.00 91.88 101 GLY A O 1
ATOM 784 N N . LYS A 1 102 ? -13.328 4.242 9.501 1.00 93.75 102 LYS A N 1
ATOM 785 C CA . LYS A 1 102 ? -13.375 2.975 8.740 1.00 93.75 102 LYS A CA 1
ATOM 786 C C . LYS A 1 102 ? -12.094 2.609 8.006 1.00 93.75 102 LYS A C 1
ATOM 788 O O . LYS A 1 102 ? -11.961 1.476 7.557 1.00 93.75 102 LYS A O 1
ATOM 793 N N . SER A 1 103 ? -11.169 3.545 7.832 1.00 96.25 103 SER A N 1
ATOM 794 C CA . SER A 1 103 ? -9.926 3.296 7.100 1.00 96.25 103 SER A CA 1
ATOM 795 C C . SER A 1 103 ? -8.729 3.885 7.822 1.00 96.25 103 SER A C 1
ATOM 797 O O . SER A 1 103 ? -8.820 4.948 8.443 1.00 96.25 103 SER A O 1
ATOM 799 N N . PHE A 1 104 ? -7.616 3.164 7.749 1.00 95.75 104 PHE A N 1
ATOM 800 C CA . PHE A 1 104 ? -6.438 3.395 8.571 1.00 95.75 104 PHE A CA 1
ATOM 801 C C . PHE A 1 104 ? -5.179 3.269 7.724 1.00 95.75 104 PHE A C 1
ATOM 803 O O . PHE A 1 104 ? -5.042 2.324 6.949 1.00 95.75 104 PHE A O 1
ATOM 810 N N . LEU A 1 105 ? -4.257 4.212 7.889 1.00 95.00 105 LEU A N 1
ATOM 811 C CA . LEU A 1 105 ? -2.960 4.222 7.222 1.00 95.00 105 LEU A CA 1
ATOM 812 C C . LEU A 1 105 ? -1.869 4.253 8.286 1.00 95.00 105 LEU A C 1
ATOM 814 O O . LEU A 1 105 ? -1.848 5.160 9.116 1.00 95.00 105 LEU A O 1
ATOM 818 N N . SER A 1 106 ? -0.929 3.320 8.217 1.00 92.69 106 SER A N 1
ATOM 819 C CA . SER A 1 106 ? 0.339 3.419 8.929 1.00 92.69 106 SER A CA 1
ATOM 820 C C . SER A 1 106 ? 1.482 3.468 7.929 1.00 92.69 106 SER A C 1
ATOM 822 O O . SER A 1 106 ? 1.461 2.720 6.953 1.00 92.69 106 SER A O 1
ATOM 824 N N . ALA A 1 107 ? 2.476 4.318 8.167 1.00 90.69 107 ALA A N 1
ATOM 825 C CA . ALA A 1 107 ? 3.661 4.394 7.324 1.00 90.69 107 ALA A CA 1
ATOM 826 C C . ALA A 1 107 ? 4.939 4.458 8.166 1.00 90.69 107 ALA A C 1
ATOM 828 O O . ALA A 1 107 ? 5.025 5.285 9.077 1.00 90.69 107 ALA A O 1
ATOM 829 N N . TYR A 1 108 ? 5.907 3.587 7.873 1.00 88.19 108 TYR A N 1
ATOM 830 C CA . TYR A 1 108 ? 7.228 3.604 8.502 1.00 88.19 108 TYR A CA 1
ATOM 831 C C . TYR A 1 108 ? 8.126 4.611 7.788 1.00 88.19 108 TYR A C 1
ATOM 833 O O . TYR A 1 108 ? 8.193 4.628 6.560 1.00 88.19 108 TYR A O 1
ATOM 841 N N . LEU A 1 109 ? 8.781 5.468 8.566 1.00 86.19 109 LEU A N 1
ATOM 842 C CA . LEU A 1 109 ? 9.681 6.501 8.066 1.00 86.19 109 LEU A CA 1
ATOM 843 C C . LEU A 1 109 ? 11.111 5.961 7.977 1.00 86.19 109 LEU A C 1
ATOM 845 O O . LEU A 1 109 ? 11.588 5.322 8.918 1.00 86.19 109 LEU A O 1
ATOM 849 N N . GLY A 1 110 ? 11.803 6.285 6.886 1.00 75.19 110 GLY A N 1
ATOM 850 C CA . GLY A 1 110 ? 13.185 5.864 6.670 1.00 75.19 110 GLY A CA 1
ATOM 851 C C . GLY A 1 110 ? 14.182 6.434 7.686 1.00 75.19 110 GLY A C 1
ATOM 852 O O . GLY A 1 110 ? 14.013 7.533 8.229 1.00 75.19 110 GLY A O 1
ATOM 853 N N . HIS A 1 111 ? 15.274 5.696 7.920 1.00 61.94 111 HIS A N 1
ATOM 854 C CA . HIS A 1 111 ? 16.308 5.995 8.929 1.00 61.94 111 HIS A CA 1
ATOM 855 C C . HIS A 1 111 ? 17.055 7.333 8.738 1.00 61.94 111 HIS A C 1
ATOM 857 O O . HIS A 1 111 ? 17.741 7.785 9.656 1.00 61.94 111 HIS A O 1
ATOM 863 N N . HIS A 1 112 ? 16.909 7.997 7.586 1.00 54.31 112 HIS A N 1
ATOM 864 C CA . HIS A 1 112 ? 17.592 9.259 7.265 1.00 54.31 112 HIS A CA 1
ATOM 865 C C . HIS A 1 112 ? 16.734 10.528 7.417 1.00 54.31 112 HIS A C 1
ATOM 867 O O . HIS A 1 112 ? 17.198 11.623 7.101 1.00 54.31 112 HIS A O 1
ATOM 873 N N . GLY A 1 113 ? 15.539 10.410 8.005 1.00 48.56 113 GLY A N 1
ATOM 874 C CA . GLY A 1 113 ? 14.760 11.547 8.494 1.00 48.56 113 GLY A CA 1
ATOM 875 C C . GLY A 1 113 ? 13.725 12.088 7.505 1.00 48.56 113 GLY A C 1
ATOM 876 O O . GLY A 1 113 ? 14.043 12.425 6.374 1.00 48.56 113 GLY A O 1
ATOM 877 N N . GLU A 1 114 ? 12.485 12.200 7.998 1.00 56.81 114 GLU A N 1
ATOM 878 C CA . GLU A 1 114 ? 11.284 12.930 7.526 1.00 56.81 114 GLU A CA 1
ATOM 879 C C . GLU A 1 114 ? 10.880 12.927 6.030 1.00 56.81 114 GLU A C 1
ATOM 881 O O . GLU A 1 114 ? 9.794 13.424 5.723 1.00 56.81 114 GLU A O 1
ATOM 886 N N . ALA A 1 115 ? 11.681 12.427 5.090 1.00 65.31 115 ALA A N 1
ATOM 887 C CA . ALA A 1 115 ? 11.415 12.577 3.661 1.00 65.31 115 ALA A CA 1
ATOM 888 C C . ALA A 1 115 ? 10.800 11.333 3.022 1.00 65.31 115 ALA A C 1
ATOM 890 O O . ALA A 1 115 ? 9.884 11.507 2.212 1.00 65.31 115 ALA A O 1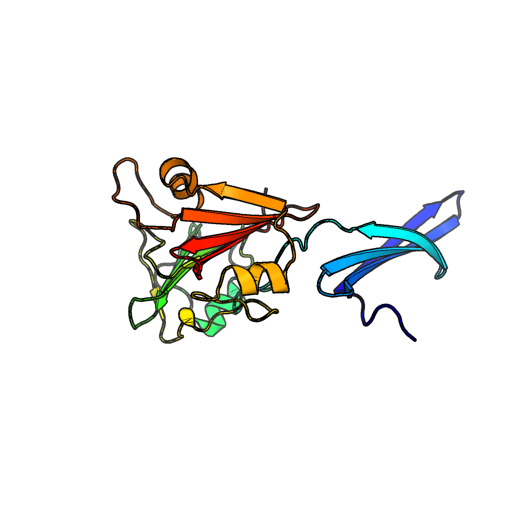
ATOM 891 N N . ASP A 1 116 ? 11.230 10.141 3.442 1.00 78.75 116 ASP A N 1
ATOM 892 C CA . ASP A 1 116 ? 10.947 8.884 2.747 1.00 78.75 116 ASP A CA 1
ATOM 893 C C . ASP A 1 116 ? 10.134 7.913 3.618 1.00 78.75 116 ASP A C 1
ATOM 895 O O . ASP A 1 116 ? 10.251 7.900 4.850 1.00 78.75 116 ASP A O 1
ATOM 899 N N . ILE A 1 117 ? 9.265 7.146 2.964 1.00 84.12 117 ILE A N 1
ATOM 900 C CA . ILE A 1 117 ? 8.453 6.081 3.551 1.00 84.12 117 ILE A CA 1
ATOM 901 C C . ILE A 1 117 ? 9.018 4.748 3.062 1.00 84.12 117 ILE A C 1
ATOM 903 O O . ILE A 1 117 ? 9.026 4.487 1.866 1.00 84.12 117 ILE A O 1
ATOM 907 N N . ASP A 1 118 ? 9.438 3.899 3.993 1.00 84.69 118 ASP A N 1
ATOM 908 C CA . ASP A 1 118 ? 9.952 2.561 3.674 1.00 84.69 118 ASP A CA 1
ATOM 909 C C . ASP A 1 118 ? 8.805 1.558 3.499 1.00 84.69 118 ASP A C 1
ATOM 911 O O . ASP A 1 118 ? 8.885 0.604 2.727 1.00 84.69 118 ASP A O 1
ATOM 915 N N . VAL A 1 119 ? 7.717 1.770 4.246 1.00 87.50 119 VAL A N 1
ATOM 916 C CA . VAL A 1 119 ? 6.547 0.891 4.258 1.00 87.50 119 VAL A CA 1
ATOM 917 C C . VAL A 1 119 ? 5.283 1.721 4.381 1.00 87.50 119 VAL A C 1
ATOM 919 O O . VAL A 1 119 ? 5.151 2.494 5.329 1.00 87.50 119 VAL A O 1
ATOM 922 N N . ALA A 1 120 ? 4.313 1.490 3.502 1.00 90.56 120 ALA A N 1
ATOM 923 C CA . ALA A 1 120 ? 2.955 2.006 3.604 1.00 90.56 120 ALA A CA 1
ATOM 924 C C . ALA A 1 120 ? 1.960 0.854 3.798 1.00 90.56 120 ALA A C 1
ATOM 926 O O . ALA A 1 120 ? 1.977 -0.140 3.076 1.00 90.56 120 ALA A O 1
ATOM 927 N N . PHE A 1 121 ? 1.060 0.992 4.770 1.00 92.81 121 PHE A N 1
ATOM 928 C CA . PHE A 1 121 ? 0.051 -0.013 5.086 1.00 92.81 121 PHE A CA 1
ATOM 929 C C . PHE A 1 121 ? -1.320 0.638 5.262 1.00 92.81 121 PHE A C 1
ATOM 931 O O . PHE A 1 121 ? -1.562 1.354 6.233 1.00 92.81 121 PHE A O 1
ATOM 938 N N . LEU A 1 122 ? -2.219 0.391 4.311 1.00 95.06 122 LEU A N 1
ATOM 939 C CA . LEU A 1 122 ? -3.603 0.861 4.302 1.00 95.06 122 LEU A CA 1
ATOM 940 C C . LEU A 1 122 ? -4.537 -0.305 4.617 1.00 95.06 122 LEU A C 1
ATOM 942 O O . LEU A 1 122 ? -4.388 -1.382 4.048 1.00 95.06 122 LEU A O 1
ATOM 946 N N . SER A 1 123 ? -5.528 -0.100 5.476 1.00 95.44 123 SER A N 1
ATOM 947 C CA . SER A 1 123 ? -6.466 -1.159 5.864 1.00 95.44 123 SER A CA 1
ATOM 948 C C . SER A 1 123 ? -7.844 -0.623 6.232 1.00 95.44 123 SER A C 1
ATOM 950 O O . SER A 1 123 ? -8.005 0.560 6.544 1.00 95.44 123 SER A O 1
ATOM 952 N N . ASP A 1 124 ? -8.841 -1.506 6.200 1.00 96.12 124 ASP A N 1
ATOM 953 C CA . ASP A 1 124 ? -10.213 -1.242 6.657 1.00 96.12 124 ASP A CA 1
ATOM 954 C C . ASP A 1 124 ? -10.442 -1.608 8.143 1.00 96.12 124 ASP A C 1
ATOM 956 O O . ASP A 1 124 ? -11.573 -1.662 8.631 1.00 96.12 124 ASP A O 1
ATOM 960 N N . PHE A 1 125 ? -9.356 -1.863 8.875 1.00 93.44 125 PHE A N 1
ATOM 961 C CA . PHE A 1 125 ? -9.332 -2.175 10.300 1.00 93.44 125 PHE A CA 1
ATOM 962 C C . PHE A 1 125 ? -8.207 -1.392 10.996 1.00 93.44 125 PHE A C 1
ATOM 964 O O . PHE A 1 125 ? -7.263 -0.965 10.338 1.00 93.44 125 PHE A O 1
ATOM 971 N N . PRO A 1 126 ? -8.253 -1.195 12.325 1.00 92.19 126 PRO A N 1
ATOM 972 C CA . PRO A 1 126 ? -7.192 -0.479 13.029 1.00 92.19 126 PRO A CA 1
ATOM 973 C C . PRO A 1 126 ? -5.819 -1.140 12.845 1.00 92.19 126 PRO A C 1
ATOM 975 O O . PRO A 1 126 ? -5.627 -2.290 13.239 1.00 92.19 126 PRO A O 1
ATOM 978 N N . ASN A 1 127 ? -4.853 -0.402 12.290 1.00 91.19 127 ASN A N 1
ATOM 979 C CA . ASN A 1 127 ? -3.498 -0.901 12.021 1.00 91.19 127 ASN A CA 1
ATOM 980 C C . ASN A 1 127 ? -2.387 -0.222 12.830 1.00 91.19 127 ASN A C 1
ATOM 982 O O . ASN A 1 127 ? -1.217 -0.507 12.612 1.00 91.19 127 ASN A O 1
ATOM 986 N N . CYS A 1 128 ? -2.732 0.603 13.815 1.00 90.69 128 CYS A N 1
ATOM 987 C CA . CYS A 1 128 ? -1.791 1.096 14.815 1.00 90.69 128 CYS A CA 1
ATOM 988 C C . CYS A 1 128 ? -2.316 0.772 16.212 1.00 90.69 128 CYS A C 1
ATOM 990 O O . CYS A 1 128 ? -3.385 1.242 16.602 1.00 90.69 128 CYS A O 1
ATOM 992 N N . LEU A 1 129 ? -1.556 -0.013 16.977 1.00 88.12 129 LEU A N 1
ATOM 993 C CA . LEU A 1 129 ? -1.873 -0.350 18.364 1.00 88.12 129 LEU A CA 1
ATOM 994 C C . LEU A 1 129 ? -0.967 0.437 19.305 1.00 88.12 129 LEU A C 1
ATOM 996 O O . LEU A 1 129 ? 0.221 0.601 19.049 1.00 88.12 129 LEU A O 1
ATOM 1000 N N . HIS A 1 130 ? -1.528 0.944 20.405 1.00 87.44 130 HIS A N 1
ATOM 1001 C CA . HIS A 1 130 ? -0.790 1.710 21.425 1.00 87.44 130 HIS A CA 1
ATOM 1002 C C . HIS A 1 130 ? -0.012 2.936 20.889 1.00 87.44 130 HIS A C 1
ATOM 1004 O O . HIS A 1 130 ? 0.836 3.484 21.593 1.00 87.44 130 HIS A O 1
ATOM 1010 N N . LYS A 1 131 ? -0.299 3.381 19.660 1.00 86.56 131 LYS A N 1
ATOM 1011 C CA . LYS A 1 131 ? 0.241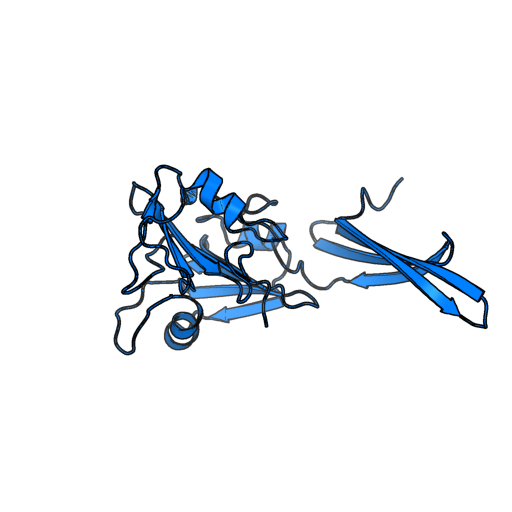 4.581 19.006 1.00 86.56 131 LYS A CA 1
ATOM 1012 C C . LYS A 1 131 ? -0.926 5.536 18.730 1.00 86.56 131 LYS A C 1
ATOM 1014 O O . LYS A 1 131 ? -2.025 5.098 18.395 1.00 86.56 131 LYS A O 1
ATOM 1019 N N . THR A 1 132 ? -0.710 6.841 18.870 1.00 85.38 132 THR A N 1
ATOM 1020 C CA . THR A 1 132 ? -1.751 7.837 18.573 1.00 85.38 132 THR A CA 1
ATOM 1021 C C . THR A 1 132 ? -1.914 7.991 17.060 1.00 85.38 132 THR A C 1
ATOM 1023 O O . THR A 1 132 ? -0.984 8.436 16.388 1.00 85.38 132 THR A O 1
ATOM 1026 N N . ALA A 1 133 ? -3.094 7.668 16.528 1.00 89.88 133 ALA A N 1
ATOM 1027 C CA . ALA A 1 133 ? -3.450 7.975 15.146 1.00 89.88 133 ALA A CA 1
ATOM 1028 C C . ALA A 1 133 ? -3.932 9.429 15.015 1.00 89.88 133 ALA A C 1
ATOM 1030 O O . ALA A 1 133 ? -4.665 9.932 15.866 1.00 89.88 133 ALA A O 1
ATOM 1031 N N . SER A 1 134 ? -3.522 10.108 13.944 1.00 93.50 134 SER A N 1
ATOM 1032 C CA . SER A 1 134 ? -4.051 11.424 13.582 1.00 93.50 134 SER A CA 1
ATOM 1033 C C . SER A 1 134 ? -5.320 11.260 12.753 1.00 93.50 134 SER A C 1
ATOM 1035 O O . SER A 1 134 ? -5.306 10.599 11.716 1.00 93.50 134 SER A O 1
ATOM 1037 N N . THR A 1 135 ? -6.417 11.876 13.183 1.00 93.88 135 THR A N 1
ATOM 1038 C CA . THR A 1 135 ? -7.642 11.906 12.378 1.00 93.88 135 THR A CA 1
ATOM 1039 C C . THR A 1 135 ? -7.452 12.832 11.182 1.00 93.88 135 THR A C 1
ATOM 1041 O O . THR A 1 135 ? -7.011 13.972 11.343 1.00 93.88 135 THR A O 1
ATOM 1044 N N . THR A 1 136 ? -7.802 12.353 9.992 1.00 91.88 136 THR A N 1
ATOM 1045 C CA . THR A 1 136 ? -7.788 13.133 8.751 1.00 91.88 136 THR A CA 1
ATOM 1046 C C . THR A 1 136 ? -9.191 13.251 8.164 1.00 91.88 136 THR A C 1
ATOM 1048 O O . THR A 1 136 ? -9.998 12.326 8.265 1.00 91.88 136 THR A O 1
ATOM 1051 N N . LYS A 1 137 ? -9.475 14.399 7.537 1.00 89.94 137 LYS A N 1
ATOM 1052 C CA . LYS A 1 137 ? -10.728 14.643 6.803 1.00 89.94 137 LYS A CA 1
ATOM 1053 C C . LYS A 1 137 ? -10.755 13.941 5.447 1.00 89.94 137 LYS A C 1
ATOM 1055 O O . LYS A 1 137 ? -11.817 13.804 4.850 1.00 89.94 137 LYS A O 1
ATOM 1060 N N . ASN A 1 138 ? -9.595 13.512 4.950 1.00 89.75 138 ASN A N 1
ATOM 1061 C CA . ASN A 1 138 ? -9.515 12.809 3.680 1.00 89.75 138 ASN A CA 1
ATOM 1062 C C . ASN A 1 138 ? -9.968 11.358 3.879 1.00 89.75 138 ASN A C 1
ATOM 1064 O O . ASN A 1 138 ? -9.587 10.685 4.844 1.00 89.75 138 ASN A O 1
ATOM 1068 N N . SER A 1 139 ? -10.768 10.863 2.939 1.00 90.44 139 SER A N 1
ATOM 1069 C CA . SER A 1 139 ? -11.217 9.476 2.947 1.00 90.44 139 SER A CA 1
ATOM 1070 C C . SER A 1 139 ? -10.076 8.567 2.492 1.00 90.44 139 SER A C 1
ATOM 1072 O O . SER A 1 139 ? -9.715 8.531 1.318 1.00 90.44 139 SER A O 1
ATOM 1074 N N . LEU A 1 140 ? -9.491 7.816 3.424 1.00 94.62 140 LEU A N 1
ATOM 1075 C CA . LEU A 1 140 ? -8.444 6.841 3.122 1.00 94.62 140 LEU A CA 1
ATOM 1076 C C . LEU A 1 140 ? -9.020 5.639 2.358 1.00 94.62 140 LEU A C 1
ATOM 1078 O O . LEU A 1 140 ? -8.287 4.969 1.643 1.00 94.62 140 LEU A O 1
ATOM 1082 N N . SER A 1 141 ? -10.333 5.399 2.440 1.00 92.12 141 SER A N 1
ATOM 1083 C CA . SER A 1 141 ? -11.016 4.381 1.627 1.00 92.12 141 SER A CA 1
ATOM 1084 C C . SER A 1 141 ? -11.000 4.689 0.123 1.00 92.12 141 SER A C 1
ATOM 1086 O O . SER A 1 141 ? -11.111 3.776 -0.690 1.00 92.12 141 SER A O 1
ATOM 1088 N N . GLU A 1 142 ? -10.826 5.962 -0.253 1.00 91.50 142 GLU A N 1
ATOM 1089 C CA . GLU A 1 142 ? -10.715 6.402 -1.651 1.00 91.50 142 GLU A CA 1
ATOM 1090 C C . GLU A 1 142 ? -9.285 6.284 -2.195 1.00 91.50 142 GLU A C 1
ATOM 1092 O O . GLU A 1 142 ? -9.054 6.470 -3.395 1.00 91.50 142 GLU A O 1
ATOM 1097 N N . TRP A 1 143 ? -8.309 5.980 -1.331 1.00 93.50 143 TRP A N 1
ATOM 1098 C CA . TRP A 1 143 ? -6.941 5.756 -1.767 1.00 93.50 143 TRP A CA 1
ATOM 1099 C C . TRP A 1 143 ? -6.861 4.480 -2.588 1.00 93.50 143 TRP A C 1
ATOM 1101 O O . TRP A 1 143 ? -7.401 3.431 -2.234 1.00 93.50 143 TRP A O 1
ATOM 1111 N N . LYS A 1 144 ? -6.145 4.589 -3.699 1.00 93.69 144 LYS A N 1
ATOM 1112 C CA . LYS A 1 144 ? -6.011 3.529 -4.684 1.00 93.69 144 LYS A CA 1
ATOM 1113 C C . LYS A 1 144 ? -4.600 3.473 -5.232 1.00 93.69 144 LYS A C 1
ATOM 1115 O O . LYS A 1 144 ? -3.856 4.455 -5.162 1.00 93.69 144 LYS A O 1
ATOM 1120 N N . THR A 1 145 ? -4.264 2.332 -5.804 1.00 91.00 145 THR A N 1
ATOM 1121 C CA . THR A 1 145 ? -3.057 2.158 -6.600 1.00 91.00 145 THR A CA 1
ATOM 1122 C C . THR A 1 145 ? -3.149 2.925 -7.917 1.00 91.00 145 THR A C 1
ATOM 1124 O O . THR A 1 145 ? -4.233 3.356 -8.331 1.00 91.00 145 THR A O 1
ATOM 1127 N N . SER A 1 146 ? -2.026 3.069 -8.624 1.00 86.19 146 SER A N 1
ATOM 1128 C CA . SER A 1 146 ? -1.993 3.625 -9.987 1.00 86.19 146 SER A CA 1
ATOM 1129 C C . SER A 1 146 ? -2.918 2.872 -10.950 1.00 86.19 146 SER A C 1
ATOM 1131 O O . SER A 1 146 ? -3.515 3.469 -11.845 1.00 86.19 146 SER A O 1
ATOM 1133 N N . GLU A 1 147 ? -3.115 1.574 -10.723 1.00 87.62 147 GLU A N 1
ATOM 1134 C CA . GLU A 1 147 ? -3.993 0.707 -11.508 1.00 87.62 147 GLU A CA 1
ATOM 1135 C C . GLU A 1 147 ? -5.427 0.639 -10.956 1.00 87.62 147 GLU A C 1
ATOM 1137 O O . GLU A 1 147 ? -6.234 -0.157 -11.433 1.00 87.62 147 GLU A O 1
ATOM 1142 N N . SER A 1 148 ? -5.767 1.520 -10.009 1.00 91.38 148 SER A N 1
ATOM 1143 C CA . SER A 1 148 ? -7.097 1.682 -9.409 1.00 91.38 148 SER A CA 1
ATOM 1144 C C . SER A 1 148 ? -7.579 0.550 -8.494 1.00 91.38 148 SER A C 1
ATOM 1146 O O . SER A 1 148 ? -8.780 0.445 -8.261 1.00 91.38 148 SER A O 1
ATOM 1148 N N . ILE A 1 149 ? -6.675 -0.250 -7.923 1.00 95.06 149 ILE A N 1
ATOM 1149 C CA . ILE A 1 149 ? -7.017 -1.179 -6.835 1.00 95.06 149 ILE A CA 1
ATOM 1150 C C . ILE A 1 149 ? -7.096 -0.409 -5.515 1.00 95.06 149 ILE A C 1
ATOM 1152 O O . ILE A 1 149 ? -6.238 0.420 -5.231 1.00 95.06 149 ILE A O 1
ATOM 1156 N N . HIS A 1 150 ? -8.120 -0.670 -4.709 1.00 96.00 150 HIS A N 1
ATOM 1157 C CA . HIS A 1 150 ? -8.380 0.010 -3.439 1.00 96.00 150 HIS A CA 1
ATOM 1158 C C . HIS A 1 150 ? -8.937 -0.969 -2.394 1.00 96.00 150 HIS A C 1
ATOM 1160 O O . HIS A 1 150 ? -9.180 -2.145 -2.680 1.00 96.00 150 HIS A O 1
ATOM 1166 N N . LEU A 1 151 ? -9.163 -0.489 -1.167 1.00 96.94 151 LEU A N 1
ATOM 1167 C CA . LEU A 1 151 ? -9.857 -1.276 -0.144 1.00 96.94 151 LEU A CA 1
ATOM 1168 C C . LEU A 1 151 ? -11.249 -1.690 -0.645 1.00 96.94 151 LEU A C 1
ATOM 1170 O O . LEU A 1 151 ? -12.019 -0.864 -1.133 1.00 96.94 151 LEU A O 1
ATOM 1174 N N . GLY A 1 152 ? -11.579 -2.973 -0.535 1.00 97.12 152 GLY A N 1
ATOM 1175 C CA . GLY A 1 152 ? -12.839 -3.548 -1.002 1.00 97.12 152 GLY A CA 1
ATOM 1176 C C . GLY A 1 152 ? -12.859 -4.011 -2.464 1.00 97.12 152 GLY A C 1
ATOM 1177 O O . GLY A 1 152 ? -13.832 -4.677 -2.843 1.00 97.12 152 GLY A O 1
ATOM 1178 N N . SER A 1 153 ? -11.819 -3.730 -3.267 1.00 98.00 153 SER A N 1
ATOM 1179 C CA . SER A 1 153 ? -11.647 -4.356 -4.590 1.00 98.00 153 SER A CA 1
ATOM 1180 C C . SER A 1 153 ? -11.682 -5.880 -4.463 1.00 98.00 153 SER A C 1
ATOM 1182 O O . SER A 1 153 ? -11.273 -6.438 -3.447 1.00 98.00 153 SER A O 1
ATOM 1184 N N . SER A 1 154 ? -12.210 -6.572 -5.463 1.00 98.12 154 SER A N 1
ATOM 1185 C CA . SER A 1 154 ? -12.261 -8.034 -5.470 1.00 98.12 154 SER A CA 1
ATOM 1186 C C . SER A 1 154 ? -10.885 -8.649 -5.723 1.00 98.12 154 SER A C 1
ATOM 1188 O O . SER A 1 154 ? -10.039 -8.072 -6.404 1.00 98.12 154 SER A O 1
ATOM 1190 N N . GLU A 1 155 ? -10.678 -9.860 -5.213 1.00 97.12 155 GLU A N 1
ATOM 1191 C CA . GLU A 1 155 ? -9.486 -10.659 -5.512 1.00 97.12 155 GLU A CA 1
ATOM 1192 C C . GLU A 1 155 ? -9.284 -10.833 -7.029 1.00 97.12 155 GLU A C 1
ATOM 1194 O O . GLU A 1 155 ? -8.174 -10.695 -7.542 1.00 97.12 155 GLU A O 1
ATOM 1199 N N . GLU A 1 156 ? -10.374 -11.062 -7.765 1.00 95.31 156 GLU A N 1
ATOM 1200 C CA . GLU A 1 156 ? -10.354 -11.203 -9.222 1.00 95.31 156 GLU A CA 1
ATOM 1201 C C . GLU A 1 156 ? -9.857 -9.935 -9.925 1.00 95.31 156 GLU A C 1
ATOM 1203 O O . GLU A 1 156 ? -9.106 -10.027 -10.895 1.00 95.31 156 GLU A O 1
ATOM 1208 N N . GLU A 1 157 ? -10.232 -8.746 -9.440 1.00 94.62 157 GLU A N 1
ATOM 1209 C CA . GLU A 1 157 ? -9.721 -7.478 -9.968 1.00 94.62 157 GLU A CA 1
ATOM 1210 C C . GLU A 1 157 ? -8.213 -7.348 -9.753 1.00 94.62 157 GLU A C 1
ATOM 1212 O O . GLU A 1 157 ? -7.508 -6.970 -10.689 1.00 94.62 157 GLU A O 1
ATOM 1217 N N . VAL A 1 158 ? -7.707 -7.718 -8.572 1.00 92.88 158 VAL A N 1
ATOM 1218 C CA . VAL A 1 158 ? -6.266 -7.701 -8.266 1.00 92.88 158 VAL A CA 1
ATOM 1219 C C . VAL A 1 158 ? -5.507 -8.620 -9.224 1.00 92.88 158 VAL A C 1
ATOM 1221 O O . VAL A 1 158 ? -4.584 -8.176 -9.909 1.00 92.88 158 VAL A O 1
ATOM 1224 N N . VAL A 1 159 ? -5.944 -9.876 -9.354 1.00 90.31 159 VAL A N 1
ATOM 1225 C CA . VAL A 1 159 ? -5.301 -10.868 -10.232 1.00 90.31 159 VAL A CA 1
ATOM 1226 C C . VAL A 1 159 ? -5.412 -10.471 -11.706 1.00 90.31 159 VAL A C 1
ATOM 1228 O O . VAL A 1 159 ? -4.482 -10.674 -12.483 1.00 90.31 159 VAL A O 1
ATOM 1231 N N . LYS A 1 160 ? -6.518 -9.849 -12.119 1.00 86.06 160 LYS A N 1
ATOM 1232 C CA . LYS A 1 160 ? -6.679 -9.321 -13.481 1.00 86.06 160 LYS A CA 1
ATOM 1233 C C . LYS A 1 160 ? -5.731 -8.156 -13.773 1.00 86.06 160 LYS A C 1
ATOM 1235 O O . LYS A 1 160 ? -5.327 -7.966 -14.920 1.00 86.06 160 LYS A O 1
ATOM 1240 N N . VAL A 1 161 ? -5.428 -7.342 -12.766 1.00 85.94 161 VAL A N 1
ATOM 1241 C CA . VAL A 1 161 ? -4.588 -6.147 -12.892 1.00 85.94 161 VAL A CA 1
ATOM 1242 C C . VAL A 1 161 ? -3.102 -6.501 -12.877 1.00 85.94 161 VAL A C 1
ATOM 1244 O O . VAL A 1 161 ? -2.373 -6.031 -13.755 1.00 85.94 161 VAL A O 1
ATOM 1247 N N . TYR A 1 162 ? -2.675 -7.324 -11.920 1.00 81.81 162 TYR A N 1
ATOM 1248 C CA . TYR A 1 162 ? -1.262 -7.624 -11.655 1.00 81.81 162 TYR A CA 1
ATOM 1249 C C . TYR A 1 162 ? -0.828 -9.014 -12.146 1.00 81.81 162 TYR A C 1
ATOM 1251 O O . TYR A 1 162 ? 0.357 -9.341 -12.170 1.00 81.81 162 TYR A O 1
ATOM 1259 N N . GLY A 1 163 ? -1.773 -9.840 -12.595 1.00 83.06 163 GLY A N 1
ATOM 1260 C CA . GLY A 1 163 ? -1.525 -11.227 -12.967 1.00 83.06 163 GLY A CA 1
ATOM 1261 C C . GLY A 1 163 ? -1.489 -12.156 -11.754 1.00 83.06 163 GLY A C 1
ATOM 1262 O O . GLY A 1 163 ? -1.947 -11.825 -10.656 1.00 83.06 163 GLY A O 1
ATOM 1263 N N . LYS A 1 164 ? -0.943 -13.357 -11.971 1.00 84.69 164 LYS A N 1
ATOM 1264 C CA . LYS A 1 164 ? -0.765 -14.352 -10.911 1.00 84.69 164 LYS A CA 1
ATOM 1265 C C . LYS A 1 164 ? 0.217 -13.804 -9.858 1.00 84.69 164 LYS A C 1
ATOM 1267 O O . LYS A 1 164 ? 1.301 -13.378 -10.260 1.00 84.69 164 LYS A O 1
ATOM 1272 N N . PRO A 1 165 ? -0.121 -13.841 -8.557 1.00 87.31 165 PRO A N 1
ATOM 1273 C CA . PRO A 1 165 ? 0.803 -13.430 -7.503 1.00 87.31 165 PRO A CA 1
ATOM 1274 C C . PRO A 1 165 ? 2.058 -14.309 -7.487 1.00 87.31 165 PRO A C 1
ATOM 1276 O O . PRO A 1 165 ? 2.014 -15.486 -7.866 1.00 87.31 165 PRO A O 1
ATOM 1279 N N . THR A 1 166 ? 3.169 -13.746 -7.012 1.00 85.69 166 THR A N 1
ATOM 1280 C CA . THR A 1 166 ? 4.426 -14.476 -6.800 1.00 85.69 166 THR A CA 1
ATOM 1281 C C . THR A 1 166 ? 4.221 -15.606 -5.794 1.00 85.69 166 THR A C 1
ATOM 1283 O O . THR A 1 166 ? 4.653 -16.737 -6.026 1.00 85.69 166 THR A O 1
ATOM 1286 N N . ARG A 1 167 ? 3.497 -15.324 -4.705 1.00 86.88 167 ARG A N 1
ATOM 1287 C CA . ARG A 1 167 ? 3.060 -16.324 -3.725 1.00 86.88 167 ARG A CA 1
ATOM 1288 C C . ARG A 1 167 ? 1.737 -15.932 -3.077 1.00 86.88 167 ARG A C 1
ATOM 1290 O O . ARG A 1 167 ? 1.383 -14.759 -2.999 1.00 86.88 167 ARG A O 1
ATOM 1297 N N . GLU A 1 168 ? 1.035 -16.936 -2.571 1.00 91.56 168 GLU A N 1
ATOM 1298 C CA . GLU A 1 168 ? -0.148 -16.768 -1.731 1.00 91.56 168 GLU A CA 1
ATOM 1299 C C . GLU A 1 168 ? 0.138 -17.413 -0.378 1.00 91.56 168 GLU A C 1
ATOM 1301 O O . GLU A 1 168 ? 0.537 -18.578 -0.323 1.00 91.56 168 GLU A O 1
ATOM 1306 N N . GLU A 1 169 ? -0.058 -16.672 0.710 1.00 89.69 169 GLU A N 1
ATOM 1307 C CA . GLU A 1 169 ? 0.072 -17.216 2.065 1.00 89.69 169 GLU A CA 1
ATOM 1308 C C . GLU A 1 169 ? -1.254 -17.076 2.822 1.00 89.69 169 GLU A C 1
ATOM 1310 O O . GLU A 1 169 ? -1.921 -16.044 2.702 1.00 89.69 169 GLU A O 1
ATOM 1315 N N . PRO A 1 170 ? -1.657 -18.072 3.634 1.00 89.00 170 PRO A N 1
ATOM 1316 C CA . PRO A 1 170 ? -2.740 -17.865 4.584 1.00 89.00 170 PRO A CA 1
ATOM 1317 C C . PRO A 1 170 ? -2.337 -16.773 5.577 1.00 89.00 170 PRO A C 1
ATOM 1319 O O . PRO A 1 170 ? -1.183 -16.709 6.013 1.00 89.00 170 PRO A O 1
ATOM 1322 N N . VAL A 1 171 ? -3.293 -15.933 5.971 1.00 83.44 171 VAL A N 1
ATOM 1323 C CA . VAL A 1 171 ? -3.044 -14.942 7.019 1.00 83.44 171 VAL A CA 1
ATOM 1324 C C . VAL A 1 171 ? -2.696 -15.686 8.302 1.00 83.44 171 VAL A C 1
ATOM 1326 O O . VAL A 1 171 ? -3.511 -16.406 8.879 1.00 83.44 171 VAL A O 1
ATOM 1329 N N . ASN A 1 172 ? -1.475 -15.475 8.783 1.00 76.25 172 ASN A N 1
ATOM 1330 C CA . ASN A 1 172 ? -1.069 -15.890 10.112 1.00 76.25 172 ASN A CA 1
ATOM 1331 C C . ASN A 1 172 ? -0.928 -14.637 10.967 1.00 76.25 172 ASN A C 1
ATOM 1333 O O . ASN A 1 172 ? 0.121 -13.997 10.951 1.00 76.25 172 ASN A O 1
ATOM 1337 N N . ALA A 1 173 ? -1.971 -14.302 11.728 1.00 64.25 173 ALA A N 1
ATOM 1338 C CA . ALA A 1 173 ? -1.997 -13.106 12.567 1.00 64.25 173 ALA A CA 1
ATOM 1339 C C . ALA A 1 173 ? -0.759 -13.008 13.485 1.00 64.25 173 ALA A C 1
ATOM 1341 O O . ALA A 1 173 ? -0.167 -11.945 13.604 1.00 64.25 173 ALA A O 1
ATOM 1342 N N . ALA A 1 174 ? -0.258 -14.117 14.041 1.00 62.56 174 ALA A N 1
ATOM 1343 C CA . ALA A 1 174 ? 0.944 -14.089 14.880 1.00 62.56 174 ALA A CA 1
ATOM 1344 C C . ALA A 1 174 ? 2.226 -13.694 14.111 1.00 62.56 174 ALA A C 1
ATOM 1346 O O . ALA A 1 174 ? 3.096 -13.031 14.676 1.00 62.56 174 ALA A O 1
ATOM 1347 N N . LYS A 1 175 ? 2.341 -14.072 12.829 1.00 66.12 175 LYS A N 1
ATOM 1348 C CA . LYS A 1 175 ? 3.461 -13.705 11.938 1.00 66.12 175 LYS A CA 1
ATOM 1349 C C . LYS A 1 175 ? 3.269 -12.301 11.343 1.00 66.12 175 LYS A C 1
ATOM 1351 O O . LYS A 1 175 ? 4.213 -11.521 11.310 1.00 66.12 175 LYS A O 1
ATOM 1356 N N . CYS A 1 176 ? 2.045 -11.963 10.939 1.00 62.38 176 CYS A N 1
ATOM 1357 C CA . CYS A 1 176 ? 1.656 -10.678 10.356 1.00 62.38 176 CYS A CA 1
ATOM 1358 C C . CYS A 1 176 ? 1.762 -9.516 11.357 1.00 62.38 176 CYS A C 1
ATOM 1360 O O . CYS A 1 176 ? 2.203 -8.430 10.996 1.00 62.38 176 CYS A O 1
ATOM 1362 N N . CYS A 1 177 ? 1.408 -9.726 12.628 1.00 55.66 177 CYS A N 1
ATOM 1363 C CA . CYS A 1 177 ? 1.282 -8.634 13.596 1.00 55.66 177 CYS A CA 1
ATOM 1364 C C . CYS A 1 177 ? 2.597 -8.030 14.064 1.00 55.66 177 CYS A C 1
ATOM 1366 O O . CYS A 1 177 ? 2.635 -6.825 14.300 1.00 55.66 177 CYS A O 1
ATOM 1368 N N . LYS A 1 178 ? 3.673 -8.822 14.166 1.00 57.03 178 LYS A N 1
ATOM 1369 C CA . LYS A 1 178 ? 4.970 -8.294 14.612 1.00 57.03 178 LYS A CA 1
ATOM 1370 C C . LYS A 1 178 ? 5.543 -7.269 13.627 1.00 57.03 178 LYS A C 1
ATOM 1372 O O . LYS A 1 178 ? 6.248 -6.363 14.057 1.00 57.03 178 LYS A O 1
ATOM 1377 N N . TYR A 1 179 ? 5.237 -7.420 12.339 1.00 63.56 179 TYR A N 1
ATOM 1378 C CA . TYR A 1 179 ? 5.823 -6.610 11.272 1.00 63.56 179 TYR A CA 1
ATOM 1379 C C . TYR A 1 179 ? 4.845 -5.593 10.669 1.00 63.56 179 TYR A C 1
ATOM 1381 O O . TYR A 1 179 ? 5.288 -4.535 10.245 1.00 63.56 179 TYR A O 1
ATOM 1389 N N . MET A 1 180 ? 3.532 -5.865 10.659 1.00 73.00 180 MET A N 1
ATOM 1390 C CA . MET A 1 180 ? 2.559 -5.000 9.970 1.00 73.00 180 MET A CA 1
ATOM 1391 C C . MET A 1 180 ? 1.724 -4.091 10.877 1.00 73.00 180 MET A C 1
ATOM 1393 O O . MET A 1 180 ? 1.191 -3.107 10.380 1.00 73.00 180 MET A O 1
ATOM 1397 N N . ILE A 1 181 ? 1.577 -4.387 12.178 1.00 86.56 181 ILE A N 1
ATOM 1398 C CA . ILE A 1 181 ? 0.852 -3.500 13.108 1.00 86.56 181 ILE A CA 1
ATOM 1399 C C . ILE A 1 181 ? 1.844 -2.816 14.051 1.00 86.56 181 ILE A C 1
ATOM 1401 O O . ILE A 1 181 ? 2.237 -3.407 15.070 1.00 86.56 181 ILE A O 1
ATOM 1405 N N . PRO A 1 182 ? 2.224 -1.562 13.754 1.00 87.19 182 PRO A N 1
ATOM 1406 C CA . PRO A 1 182 ? 3.011 -0.738 14.649 1.00 87.19 182 PRO A CA 1
ATOM 1407 C C . PRO A 1 182 ? 2.456 -0.709 16.072 1.00 87.19 182 PRO A C 1
ATOM 1409 O O . PRO A 1 182 ? 1.268 -0.479 16.301 1.00 87.19 182 PRO A O 1
ATOM 1412 N N . GLY A 1 183 ? 3.359 -0.914 17.033 1.00 84.88 183 GLY A N 1
ATOM 1413 C CA . GLY A 1 183 ? 3.070 -0.847 18.463 1.00 84.88 183 GLY A CA 1
ATOM 1414 C C . GLY A 1 183 ? 2.336 -2.056 19.047 1.00 84.88 183 GLY A C 1
ATOM 1415 O O . GLY A 1 183 ? 2.069 -2.042 20.248 1.00 84.88 183 GLY A O 1
ATOM 1416 N N . SER A 1 184 ? 2.071 -3.106 18.258 1.00 86.31 184 SER A N 1
ATOM 1417 C CA . SER A 1 184 ? 1.496 -4.358 18.762 1.00 86.31 184 SER A CA 1
ATOM 1418 C C . SER A 1 184 ? 2.369 -5.014 19.842 1.00 86.31 184 SER A C 1
ATOM 1420 O O . SER A 1 184 ? 3.603 -4.958 19.822 1.00 86.31 184 SER A O 1
ATOM 1422 N N . ARG A 1 185 ? 1.718 -5.636 20.826 1.00 85.44 185 ARG A N 1
ATOM 1423 C CA . ARG A 1 185 ? 2.338 -6.307 21.974 1.00 85.44 185 ARG A CA 1
ATOM 1424 C C . ARG A 1 185 ? 1.829 -7.738 22.089 1.00 85.44 185 ARG A C 1
ATOM 1426 O O . ARG A 1 185 ? 0.743 -8.090 21.631 1.00 85.44 185 ARG A O 1
ATOM 1433 N N . LYS A 1 186 ? 2.619 -8.594 22.743 1.00 81.69 186 LYS A N 1
ATOM 1434 C CA . LYS A 1 186 ? 2.212 -9.976 23.022 1.00 81.69 186 LYS A CA 1
ATOM 1435 C C . LYS A 1 186 ? 0.923 -9.975 23.855 1.00 81.69 186 LYS A C 1
ATOM 1437 O O . LYS A 1 186 ? 0.914 -9.428 24.951 1.00 81.69 186 LYS A O 1
ATOM 1442 N N . GLY A 1 187 ? -0.114 -10.646 23.355 1.00 80.38 187 GLY A N 1
ATOM 1443 C CA . GLY A 1 187 ? -1.412 -10.764 24.025 1.00 80.38 187 GLY A CA 1
ATOM 1444 C C . GLY A 1 187 ? -2.452 -9.725 23.600 1.00 80.38 187 GLY A C 1
ATOM 1445 O O . GLY A 1 187 ? -3.589 -9.826 24.053 1.00 80.38 187 GLY A O 1
ATOM 1446 N N . ASP A 1 188 ? -2.102 -8.773 22.728 1.00 84.25 188 ASP A N 1
ATOM 1447 C CA . ASP A 1 188 ? -3.091 -7.870 22.138 1.00 84.25 188 ASP A CA 1
ATOM 1448 C C . ASP A 1 188 ? -4.133 -8.652 21.323 1.00 84.25 188 ASP A C 1
ATOM 1450 O O . ASP A 1 188 ? -3.818 -9.645 20.659 1.00 84.25 188 ASP A O 1
ATOM 1454 N N . HIS A 1 189 ? -5.382 -8.179 21.354 1.00 82.69 189 HIS A N 1
ATOM 1455 C CA . HIS A 1 189 ? -6.404 -8.643 20.425 1.00 82.69 189 HIS A CA 1
ATOM 1456 C C . HIS A 1 189 ? -6.129 -8.046 19.046 1.00 82.69 189 HIS A C 1
ATOM 1458 O O . HIS A 1 189 ? -5.994 -6.831 18.899 1.00 82.69 189 HIS A O 1
ATOM 1464 N N . LEU A 1 190 ? -6.027 -8.912 18.046 1.00 82.19 190 LEU A N 1
ATOM 1465 C CA . LEU A 1 190 ? -5.637 -8.538 16.696 1.00 82.19 190 LEU A CA 1
ATOM 1466 C C . LEU A 1 190 ? -6.881 -8.427 15.811 1.00 82.19 190 LEU A C 1
ATOM 1468 O O . LEU A 1 190 ? -7.807 -9.223 15.983 1.00 82.19 190 LEU A O 1
ATOM 1472 N N . PRO A 1 191 ? -6.920 -7.461 14.877 1.00 86.75 191 PRO A N 1
ATOM 1473 C CA . PRO A 1 191 ? -8.039 -7.337 13.956 1.00 86.75 191 PRO A CA 1
ATOM 1474 C C . PRO A 1 191 ? -8.119 -8.553 13.026 1.00 86.75 191 PRO A C 1
ATOM 1476 O O . PRO A 1 191 ? -7.136 -9.262 12.806 1.00 86.75 191 PRO A O 1
ATOM 1479 N N . ASP A 1 192 ? -9.294 -8.777 12.441 1.00 88.12 192 ASP A N 1
ATOM 1480 C CA . ASP A 1 192 ? -9.450 -9.761 11.373 1.00 88.12 192 ASP A CA 1
ATOM 1481 C C . ASP A 1 192 ? -8.863 -9.218 10.063 1.00 88.12 192 ASP A C 1
ATOM 1483 O O . ASP A 1 192 ? -9.508 -8.452 9.344 1.00 88.12 192 ASP A O 1
ATOM 1487 N N . PHE A 1 193 ? -7.637 -9.633 9.752 1.00 86.50 193 PHE A N 1
ATOM 1488 C CA . PHE A 1 193 ? -6.939 -9.270 8.519 1.00 86.50 193 PHE A CA 1
ATOM 1489 C C . PHE A 1 193 ? -7.524 -9.946 7.270 1.00 86.50 193 PHE A C 1
ATOM 1491 O O . PHE A 1 193 ? -7.238 -9.500 6.160 1.00 86.50 193 PHE A O 1
ATOM 1498 N N . GLY A 1 194 ? -8.322 -11.007 7.421 1.00 89.81 194 GLY A N 1
ATOM 1499 C CA . GLY A 1 194 ? -8.792 -11.851 6.326 1.00 89.81 194 GLY A CA 1
ATOM 1500 C C . GLY A 1 194 ? -8.171 -13.245 6.308 1.00 89.81 194 GLY A C 1
ATOM 1501 O O . GLY A 1 194 ? -7.528 -13.683 7.259 1.00 89.81 194 GLY A O 1
ATOM 1502 N N . GLN A 1 195 ? -8.402 -13.970 5.213 1.00 93.06 195 GLN A N 1
ATOM 1503 C CA . GLN A 1 195 ? -8.035 -15.381 5.083 1.00 93.06 195 GLN A CA 1
ATOM 1504 C C . GLN A 1 195 ? -6.664 -15.598 4.438 1.00 93.06 195 GLN A C 1
ATOM 1506 O O . GLN A 1 195 ? -5.961 -16.540 4.807 1.00 93.06 195 GLN A O 1
ATOM 1511 N N . LYS A 1 196 ? -6.272 -14.757 3.475 1.00 93.56 196 LYS A N 1
ATOM 1512 C CA . LYS A 1 196 ? -5.002 -14.909 2.749 1.00 93.56 196 LYS A CA 1
ATOM 1513 C C . LYS A 1 196 ? -4.393 -13.578 2.330 1.00 93.56 196 LYS A C 1
ATOM 1515 O O . LYS A 1 196 ? -5.066 -12.553 2.358 1.00 93.56 196 LYS A O 1
ATOM 1520 N N . VAL A 1 197 ? -3.132 -13.618 1.925 1.00 93.06 197 VAL A N 1
ATOM 1521 C CA . VAL A 1 197 ? -2.405 -12.489 1.346 1.00 93.06 197 VAL A CA 1
ATOM 1522 C C . VAL A 1 197 ? -1.879 -12.896 -0.023 1.00 93.06 197 VAL A C 1
ATOM 1524 O O . VAL A 1 197 ? -1.261 -13.954 -0.157 1.00 93.06 197 VAL A O 1
ATOM 1527 N N . LEU A 1 198 ? -2.132 -12.059 -1.028 1.00 92.94 198 LEU A N 1
ATOM 1528 C CA . LEU A 1 198 ? -1.509 -12.164 -2.344 1.00 92.94 198 LEU A CA 1
ATOM 1529 C C . LEU A 1 198 ? -0.241 -11.312 -2.342 1.00 92.94 198 LEU A C 1
ATOM 1531 O O . LEU A 1 198 ? -0.337 -10.092 -2.194 1.00 92.94 198 LEU A O 1
ATOM 1535 N N . PHE A 1 199 ? 0.922 -11.940 -2.497 1.00 90.06 199 PHE A N 1
ATOM 1536 C CA . PHE A 1 199 ? 2.197 -11.236 -2.571 1.00 90.06 199 PHE A CA 1
ATOM 1537 C C . PHE A 1 199 ? 2.658 -11.090 -4.016 1.00 90.06 199 PHE A C 1
ATOM 1539 O O . PHE A 1 199 ? 2.699 -12.059 -4.781 1.00 90.06 199 PHE A O 1
ATOM 1546 N N . TYR A 1 200 ? 3.043 -9.868 -4.347 1.00 86.69 200 TYR A N 1
ATOM 1547 C CA . TYR A 1 200 ? 3.656 -9.462 -5.596 1.00 86.69 200 TYR A CA 1
ATOM 1548 C C . TYR A 1 200 ? 5.045 -8.936 -5.246 1.00 86.69 200 TYR A C 1
ATOM 1550 O O . TYR A 1 200 ? 5.185 -8.037 -4.422 1.00 86.69 200 TYR A O 1
ATOM 1558 N N . GLU A 1 201 ? 6.073 -9.582 -5.784 1.00 80.12 201 GLU A N 1
ATOM 1559 C CA . GLU A 1 201 ? 7.466 -9.359 -5.384 1.00 80.12 201 GLU A CA 1
ATOM 1560 C C . GLU A 1 201 ? 8.305 -9.104 -6.630 1.00 80.12 201 GLU A C 1
ATOM 1562 O O . GLU A 1 201 ? 8.201 -9.849 -7.611 1.00 80.12 201 GLU A O 1
ATOM 1567 N N . GLY A 1 202 ? 9.110 -8.041 -6.591 1.00 66.88 202 GLY A N 1
ATOM 1568 C CA . GLY A 1 202 ? 10.062 -7.702 -7.645 1.00 66.88 202 GLY A CA 1
ATOM 1569 C C . GLY A 1 202 ? 11.443 -8.319 -7.448 1.00 66.88 202 GLY A C 1
ATOM 1570 O O . GLY A 1 202 ? 11.679 -9.092 -6.527 1.00 66.88 202 GLY A O 1
ATOM 1571 N N . MET A 1 203 ? 12.381 -7.957 -8.331 1.00 54.00 203 MET A N 1
ATOM 1572 C CA . MET A 1 203 ? 13.802 -8.314 -8.174 1.00 54.00 203 MET A CA 1
ATOM 1573 C C . MET A 1 203 ? 14.525 -7.481 -7.101 1.00 54.00 203 MET A C 1
ATOM 1575 O O . MET A 1 203 ? 15.652 -7.811 -6.741 1.00 54.00 203 MET A O 1
ATOM 1579 N N . GLU A 1 204 ? 13.908 -6.399 -6.629 1.00 59.09 204 GLU A N 1
ATOM 1580 C CA . GLU A 1 204 ? 14.454 -5.504 -5.604 1.00 59.09 204 GLU A CA 1
ATOM 1581 C C . GLU A 1 204 ? 13.764 -5.721 -4.244 1.00 59.09 204 GLU A C 1
ATOM 1583 O O . GLU A 1 204 ? 13.093 -6.726 -4.018 1.00 59.09 204 GLU A O 1
ATOM 1588 N N . LEU A 1 205 ? 13.924 -4.747 -3.344 1.00 67.50 205 LEU A N 1
ATOM 1589 C CA . LEU A 1 205 ? 13.291 -4.667 -2.025 1.00 67.50 205 LEU A CA 1
ATOM 1590 C C . LEU A 1 205 ? 11.793 -4.347 -2.092 1.00 67.50 205 LEU A C 1
ATOM 1592 O O . LEU A 1 205 ? 11.120 -4.357 -1.066 1.00 67.50 205 LEU A O 1
ATOM 1596 N N . HIS A 1 206 ? 11.275 -4.089 -3.298 1.00 78.81 206 HIS A N 1
ATOM 1597 C CA . HIS A 1 206 ? 9.870 -3.790 -3.518 1.00 78.81 206 HIS A CA 1
ATOM 1598 C C . HIS A 1 206 ? 8.994 -5.034 -3.350 1.00 78.81 206 HIS A C 1
ATOM 1600 O O . HIS A 1 206 ? 9.085 -6.003 -4.120 1.00 78.81 206 HIS A O 1
ATOM 1606 N N . GLN A 1 207 ? 8.089 -4.969 -2.382 1.00 84.75 207 GLN A N 1
ATOM 1607 C CA . GLN A 1 207 ? 7.082 -5.987 -2.126 1.00 84.75 207 GLN A CA 1
ATOM 1608 C C . GLN A 1 207 ? 5.719 -5.338 -1.923 1.00 84.75 207 GLN A C 1
ATOM 1610 O O . GLN A 1 207 ? 5.569 -4.401 -1.139 1.00 84.75 207 GLN A O 1
ATOM 1615 N N . THR A 1 208 ? 4.701 -5.896 -2.578 1.00 89.62 208 THR A N 1
ATOM 1616 C CA . THR A 1 208 ? 3.304 -5.569 -2.301 1.00 89.62 208 THR A CA 1
ATOM 1617 C C . THR A 1 208 ? 2.544 -6.783 -1.778 1.00 89.62 208 THR A C 1
ATOM 1619 O O . THR A 1 208 ? 2.629 -7.882 -2.326 1.00 89.62 208 THR A O 1
ATOM 1622 N N . GLY A 1 209 ? 1.724 -6.567 -0.752 1.00 91.81 209 GLY A N 1
ATOM 1623 C CA . GLY A 1 209 ? 0.758 -7.527 -0.231 1.00 91.81 209 GLY A CA 1
ATOM 1624 C C . GLY A 1 209 ? -0.674 -7.002 -0.314 1.00 91.81 209 GLY A C 1
ATOM 1625 O O . GLY A 1 209 ? -0.976 -5.923 0.196 1.00 91.81 209 GLY A O 1
ATOM 1626 N N . PHE A 1 210 ? -1.577 -7.798 -0.887 1.00 94.75 210 PHE A N 1
ATOM 1627 C CA . PHE A 1 210 ? -3.022 -7.571 -0.809 1.00 94.75 210 PHE A CA 1
ATOM 1628 C C . PHE A 1 210 ? -3.652 -8.584 0.141 1.00 94.75 210 PHE A C 1
ATOM 1630 O O . PHE A 1 210 ? -3.689 -9.781 -0.154 1.00 94.75 210 PHE A O 1
ATOM 1637 N N . GLY A 1 211 ? -4.155 -8.114 1.279 1.00 94.69 211 GLY A N 1
ATOM 1638 C CA . GLY A 1 211 ? -4.925 -8.941 2.201 1.00 94.69 211 GLY A CA 1
ATOM 1639 C C . GLY A 1 211 ? -6.316 -9.199 1.662 1.00 94.69 211 GLY A C 1
ATOM 1640 O O . GLY A 1 211 ? -6.997 -8.255 1.275 1.00 94.69 211 GLY A O 1
ATOM 1641 N N . ILE A 1 212 ? -6.751 -10.454 1.649 1.00 96.75 212 ILE A N 1
ATOM 1642 C CA . ILE A 1 212 ? -8.060 -10.854 1.144 1.00 96.75 212 ILE A CA 1
ATOM 1643 C C . ILE A 1 212 ? -8.930 -11.341 2.297 1.00 96.75 212 ILE A C 1
ATOM 1645 O O . ILE A 1 212 ? -8.633 -12.355 2.934 1.00 96.75 212 ILE A O 1
ATOM 1649 N N . ARG A 1 213 ? -10.042 -10.638 2.515 1.00 96.00 213 ARG A N 1
ATOM 1650 C CA . ARG A 1 213 ? -11.125 -11.002 3.425 1.00 96.00 213 ARG A CA 1
ATOM 1651 C C . ARG A 1 213 ? -12.423 -11.160 2.643 1.00 96.00 213 ARG A C 1
ATOM 1653 O O . ARG A 1 213 ? -12.916 -10.209 2.043 1.00 96.00 213 ARG A O 1
ATOM 1660 N N . ASN A 1 214 ? -12.994 -12.360 2.658 1.00 96.44 214 ASN A N 1
ATOM 1661 C CA . ASN A 1 214 ? -14.248 -12.694 1.972 1.00 96.44 214 ASN A CA 1
ATOM 1662 C C . ASN A 1 214 ? -14.208 -12.340 0.471 1.00 96.44 214 ASN A C 1
ATOM 1664 O O . ASN A 1 214 ? -15.153 -11.772 -0.074 1.00 96.44 214 ASN A O 1
ATOM 1668 N N . GLY A 1 215 ? -13.077 -12.640 -0.181 1.00 97.00 215 GLY A N 1
ATOM 1669 C CA . GLY A 1 215 ? -12.849 -12.378 -1.607 1.00 97.00 215 GLY A CA 1
ATOM 1670 C C . GLY A 1 215 ? -12.602 -10.908 -1.965 1.00 97.00 215 GLY A C 1
ATOM 1671 O O . GLY A 1 215 ? -12.612 -10.565 -3.147 1.00 97.00 215 GLY A O 1
ATOM 1672 N N . ARG A 1 216 ? -12.401 -10.030 -0.974 1.00 98.19 216 ARG A N 1
ATOM 1673 C CA . ARG A 1 216 ? -12.153 -8.594 -1.169 1.00 98.19 216 ARG A CA 1
ATOM 1674 C C . ARG A 1 216 ? -10.911 -8.120 -0.429 1.00 98.19 216 ARG A C 1
ATOM 1676 O O . ARG A 1 216 ? -10.555 -8.677 0.604 1.00 98.19 216 ARG A O 1
ATOM 1683 N N . VAL A 1 217 ? -10.288 -7.067 -0.941 1.00 97.56 217 VAL A N 1
ATOM 1684 C CA . VAL A 1 217 ? -9.107 -6.431 -0.360 1.00 97.56 217 VAL A CA 1
ATOM 1685 C C . VAL A 1 217 ? -9.463 -5.802 0.991 1.00 97.56 217 VAL A C 1
ATOM 1687 O O . VAL A 1 217 ? -10.235 -4.848 1.037 1.00 97.56 217 VAL A O 1
ATOM 1690 N N . SER A 1 218 ? -8.903 -6.322 2.081 1.00 95.81 218 SER A N 1
ATOM 1691 C CA . SER A 1 218 ? -9.016 -5.770 3.443 1.00 95.81 218 SER A CA 1
ATOM 1692 C C . SER A 1 218 ? -7.849 -4.851 3.798 1.00 95.81 218 SER A C 1
ATOM 1694 O O . SER A 1 218 ? -7.989 -3.939 4.614 1.00 95.81 218 SER A O 1
ATOM 1696 N N . PHE A 1 219 ? -6.690 -5.078 3.178 1.00 94.88 219 PHE A N 1
ATOM 1697 C CA . PHE A 1 219 ? -5.520 -4.228 3.323 1.00 94.88 219 PHE A CA 1
ATOM 1698 C C . PHE A 1 219 ? -4.645 -4.225 2.070 1.00 94.88 219 PHE A C 1
ATOM 1700 O O . PHE A 1 219 ? -4.628 -5.191 1.303 1.00 94.88 219 PHE A O 1
ATOM 1707 N N . ILE A 1 220 ? -3.874 -3.151 1.915 1.00 94.50 220 ILE A N 1
ATOM 1708 C CA . ILE A 1 220 ? -2.809 -2.994 0.926 1.00 94.50 220 ILE A CA 1
ATOM 1709 C C . ILE A 1 220 ? -1.534 -2.632 1.687 1.00 94.50 220 ILE A C 1
ATOM 1711 O O . ILE A 1 220 ? -1.519 -1.676 2.463 1.00 94.50 220 ILE A O 1
ATOM 1715 N N . TRP A 1 221 ? -0.480 -3.408 1.476 1.00 91.56 221 TRP A N 1
ATOM 1716 C CA . TRP A 1 221 ? 0.840 -3.220 2.066 1.00 91.56 221 TRP A CA 1
ATOM 1717 C C . TRP A 1 221 ? 1.854 -3.039 0.942 1.00 91.56 221 TRP A C 1
ATOM 1719 O O . TRP A 1 221 ? 1.896 -3.886 0.060 1.00 91.56 221 TRP A O 1
ATOM 1729 N N . ILE A 1 222 ? 2.638 -1.964 0.964 1.00 89.31 222 ILE A N 1
ATOM 1730 C CA . ILE A 1 222 ? 3.733 -1.710 0.020 1.00 89.31 222 ILE A CA 1
ATOM 1731 C C . ILE A 1 222 ? 4.994 -1.457 0.843 1.00 89.31 222 ILE A C 1
ATOM 1733 O O . ILE A 1 222 ? 4.953 -0.670 1.788 1.00 89.31 222 ILE A O 1
ATOM 1737 N N . SER A 1 223 ? 6.095 -2.112 0.497 1.00 84.81 223 SER A N 1
ATOM 1738 C CA . SER A 1 223 ? 7.396 -1.959 1.147 1.00 84.81 223 SER A CA 1
ATOM 1739 C C . SER A 1 223 ? 8.492 -1.827 0.102 1.00 84.81 223 SER A C 1
ATOM 1741 O O . SER A 1 223 ? 8.495 -2.604 -0.843 1.00 84.81 223 SER A O 1
ATOM 1743 N N . ASP A 1 224 ? 9.404 -0.876 0.311 1.00 75.88 224 ASP A N 1
ATOM 1744 C CA . ASP A 1 224 ? 10.591 -0.619 -0.519 1.00 75.88 224 ASP A CA 1
ATOM 1745 C C . ASP A 1 224 ? 11.898 -0.864 0.270 1.00 75.88 224 ASP A C 1
ATOM 1747 O O . ASP A 1 224 ? 12.934 -0.257 -0.006 1.00 75.88 224 ASP A O 1
ATOM 1751 N N . SER A 1 225 ? 11.865 -1.736 1.284 1.00 65.06 225 SER A N 1
ATOM 1752 C CA . SER A 1 225 ? 12.958 -1.947 2.249 1.00 65.06 225 SER A CA 1
ATOM 1753 C C . SER A 1 225 ? 13.248 -3.434 2.502 1.00 65.06 225 SER A C 1
ATOM 1755 O O . SER A 1 225 ? 12.318 -4.237 2.480 1.00 65.06 225 SER A O 1
ATOM 1757 N N . GLU A 1 226 ? 14.520 -3.782 2.771 1.00 45.12 226 GLU A N 1
ATOM 1758 C CA . GLU A 1 226 ? 14.980 -5.137 3.176 1.00 45.12 226 GLU A CA 1
ATOM 1759 C C . GLU A 1 226 ? 14.302 -5.664 4.448 1.00 45.12 226 GLU A C 1
ATOM 1761 O O . GLU A 1 226 ? 14.147 -4.884 5.418 1.00 45.12 226 GLU A O 1
#